Protein AF-A0AAJ2E6R2-F1 (afdb_monomer_lite)

Radius of gyration: 25.12 Å; chains: 1; bounding box: 73×42×64 Å

Secondary structure (DSSP, 8-state):
---BPPPPSS-----GGG--S---SHHHHHHHHHHHHHHHHHHHHHHTTS-HHHHHHHHT-SS--HHHHHHHHHHHHHHHHHHHHHHHTT--TTSTT----SSHHHHHHHHHH----TTSTTHHHHHHHHHHHHHHHHHHHHHHHHTTTSB-TTS-SSTT---STTSPTT----EEES---STTSHHHHHHHHHHHTT---EEE--HHHHHHHHHHT-GGG-----TT--S-----------

Structure (mmCIF, N/CA/C/O backbone):
data_AF-A0AAJ2E6R2-F1
#
_entry.id   AF-A0AAJ2E6R2-F1
#
loop_
_atom_site.group_PDB
_atom_site.id
_atom_site.type_symbol
_atom_site.label_atom_id
_atom_site.label_alt_id
_atom_site.label_comp_id
_atom_site.label_asym_id
_atom_site.label_entity_id
_atom_site.label_seq_id
_atom_site.pdbx_PDB_ins_code
_atom_site.Cartn_x
_atom_site.Cartn_y
_atom_site.Cartn_z
_atom_site.occupancy
_atom_site.B_iso_or_equiv
_atom_site.auth_seq_id
_atom_site.auth_comp_id
_atom_site.auth_asym_id
_atom_site.auth_atom_id
_atom_site.pdbx_PDB_model_num
ATOM 1 N N . MET A 1 1 ? -0.291 -12.153 -30.027 1.00 36.97 1 MET A N 1
ATOM 2 C CA . MET A 1 1 ? -0.210 -10.721 -29.673 1.00 36.97 1 MET A CA 1
ATOM 3 C C . MET A 1 1 ? -0.252 -10.637 -28.160 1.00 36.97 1 MET A C 1
ATOM 5 O O . MET A 1 1 ? -1.295 -10.929 -27.593 1.00 36.97 1 MET A O 1
ATOM 9 N N . SER A 1 2 ? 0.873 -10.354 -27.508 1.00 43.50 2 SER A N 1
ATOM 10 C CA . SER A 1 2 ? 0.924 -10.221 -26.049 1.00 43.50 2 SER A CA 1
ATOM 11 C C . SER A 1 2 ? 0.266 -8.898 -25.663 1.00 43.50 2 SER A C 1
ATOM 13 O O . SER A 1 2 ? 0.849 -7.834 -25.855 1.00 43.50 2 SER A O 1
ATOM 15 N N . SER A 1 3 ? -0.988 -8.939 -25.210 1.00 53.31 3 SER A N 1
ATOM 16 C CA . SER A 1 3 ? -1.659 -7.758 -24.667 1.00 53.31 3 SER A CA 1
ATOM 17 C C . SER A 1 3 ? -1.184 -7.547 -23.233 1.00 53.31 3 SER A C 1
ATOM 19 O O . SER A 1 3 ? -1.737 -8.121 -22.294 1.00 53.31 3 SER A O 1
ATOM 21 N N . HIS A 1 4 ? -0.125 -6.759 -23.075 1.00 58.56 4 HIS A N 1
ATOM 22 C CA . HIS A 1 4 ? 0.274 -6.240 -21.771 1.00 58.56 4 HIS A CA 1
ATOM 23 C C . HIS A 1 4 ? -0.719 -5.160 -21.331 1.00 58.56 4 HIS A C 1
ATOM 25 O O . HIS A 1 4 ? -1.270 -4.438 -22.172 1.00 58.56 4 HIS A O 1
ATOM 31 N N . ALA A 1 5 ? -0.971 -5.049 -20.026 1.00 62.00 5 ALA A N 1
ATOM 32 C CA . ALA A 1 5 ? -1.732 -3.925 -19.502 1.00 62.00 5 ALA A CA 1
ATOM 33 C C . ALA A 1 5 ? -0.999 -2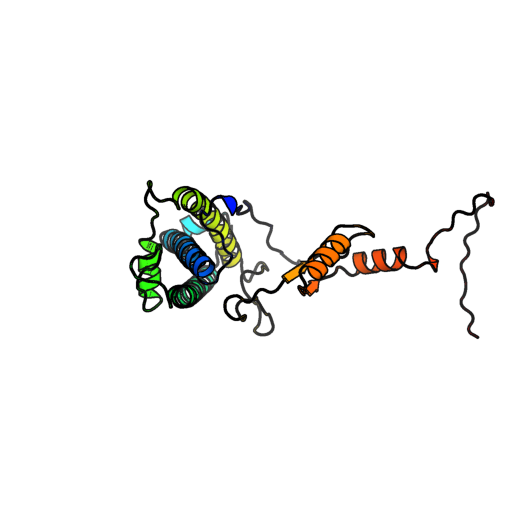.619 -19.842 1.00 62.00 5 ALA A C 1
ATOM 35 O O . ALA A 1 5 ? 0.197 -2.487 -19.591 1.00 62.00 5 ALA A O 1
ATOM 36 N N . ALA A 1 6 ? -1.712 -1.647 -20.417 1.00 74.31 6 ALA A N 1
ATOM 37 C CA . ALA A 1 6 ? -1.208 -0.280 -20.464 1.00 74.31 6 ALA A CA 1
ATOM 38 C C . ALA A 1 6 ? -0.972 0.209 -19.026 1.00 74.31 6 ALA A C 1
ATOM 40 O O . ALA A 1 6 ? -1.725 -0.175 -18.122 1.00 74.31 6 ALA A O 1
ATOM 41 N N . GLY A 1 7 ? 0.054 1.042 -18.837 1.00 72.50 7 GLY A N 1
ATOM 42 C CA . GLY A 1 7 ? 0.360 1.644 -17.541 1.00 72.50 7 GLY A CA 1
ATOM 43 C C . GLY A 1 7 ? -0.806 2.471 -16.978 1.00 72.50 7 GLY A C 1
ATOM 44 O O . GLY A 1 7 ? -1.752 2.792 -17.710 1.00 72.50 7 GLY A O 1
ATOM 45 N N . PRO A 1 8 ? -0.754 2.816 -15.683 1.00 78.19 8 PRO A N 1
ATOM 46 C CA . PRO A 1 8 ? -1.834 3.527 -15.012 1.00 78.19 8 PRO A CA 1
ATOM 47 C C . PRO A 1 8 ? -2.106 4.892 -15.657 1.00 78.19 8 PRO A C 1
ATOM 49 O O . PRO A 1 8 ? -1.188 5.614 -16.046 1.00 78.19 8 PRO A O 1
ATOM 52 N N . VAL A 1 9 ? -3.382 5.285 -15.717 1.00 76.88 9 VAL A N 1
ATOM 53 C CA . VAL A 1 9 ? -3.798 6.622 -16.195 1.00 76.88 9 VAL A CA 1
ATOM 54 C C . VAL A 1 9 ? -3.405 7.718 -15.196 1.00 76.88 9 VAL A C 1
ATOM 56 O O . VAL A 1 9 ? -3.204 8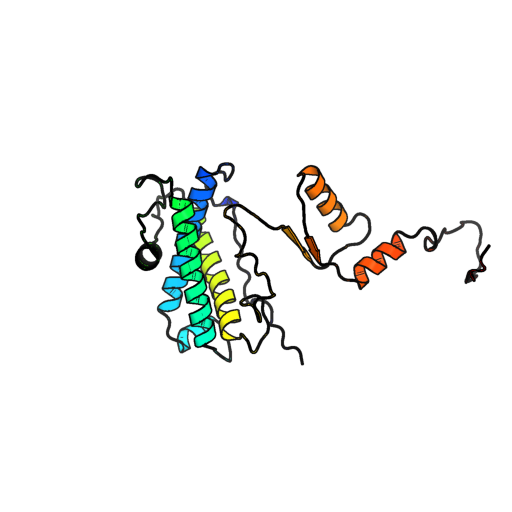.870 -15.575 1.00 76.88 9 VAL A O 1
ATOM 59 N N . SER A 1 10 ? -3.302 7.365 -13.915 1.00 85.19 10 SER A N 1
ATOM 60 C CA . SER A 1 10 ? -2.841 8.235 -12.838 1.00 85.19 10 SER A CA 1
ATOM 61 C C . SER A 1 10 ? -1.956 7.432 -11.897 1.00 85.19 10 SER A C 1
ATOM 63 O O . SER A 1 10 ? -2.302 6.315 -11.522 1.00 85.19 10 SER A O 1
ATOM 65 N N . VAL A 1 11 ? -0.810 7.995 -11.527 1.00 87.62 11 VAL A N 1
ATOM 66 C CA . VAL A 1 11 ? 0.123 7.357 -10.598 1.00 87.62 11 VAL A CA 1
ATOM 67 C C . VAL A 1 11 ? -0.234 7.789 -9.182 1.00 87.62 11 VAL A C 1
ATOM 69 O O . VAL A 1 11 ? -0.336 8.983 -8.900 1.00 87.62 11 VAL A O 1
ATOM 72 N N . ALA A 1 12 ? -0.409 6.821 -8.283 1.00 90.12 12 ALA A N 1
ATOM 73 C CA . ALA A 1 12 ? -0.574 7.101 -6.866 1.00 90.12 12 ALA A CA 1
ATOM 74 C C . ALA A 1 12 ? 0.754 7.623 -6.294 1.00 90.12 12 ALA A C 1
ATOM 76 O O . ALA A 1 12 ? 1.753 6.906 -6.266 1.00 90.12 12 ALA A O 1
ATOM 77 N N . ILE A 1 13 ? 0.768 8.882 -5.854 1.00 89.06 13 ILE A N 1
ATOM 78 C CA . ILE A 1 13 ? 1.946 9.527 -5.265 1.00 89.06 13 ILE A CA 1
ATOM 79 C C . ILE A 1 13 ? 1.659 9.788 -3.790 1.00 89.06 13 ILE A C 1
ATOM 81 O O . ILE A 1 13 ? 0.723 10.513 -3.452 1.00 89.06 13 ILE A O 1
ATOM 85 N N . GLY A 1 14 ? 2.458 9.171 -2.923 1.00 86.69 14 GLY A N 1
ATOM 86 C CA . GLY A 1 14 ? 2.472 9.445 -1.491 1.00 86.69 14 GLY A CA 1
ATOM 87 C C . GLY A 1 14 ? 3.607 10.404 -1.135 1.00 86.69 14 GLY A C 1
ATOM 88 O O . GLY A 1 14 ? 4.663 10.396 -1.765 1.00 86.69 14 GLY A O 1
ATOM 89 N N . ASP A 1 15 ? 3.404 11.197 -0.095 1.00 89.50 15 ASP A N 1
ATOM 90 C CA . ASP A 1 15 ? 4.418 12.029 0.547 1.00 89.50 15 ASP A CA 1
ATOM 91 C C . ASP A 1 15 ? 4.519 11.630 2.029 1.00 89.50 15 ASP A C 1
ATOM 93 O O . ASP A 1 15 ? 3.730 12.008 2.905 1.00 89.50 15 ASP A O 1
ATOM 97 N N . ARG A 1 16 ? 5.542 10.820 2.297 1.00 85.12 16 ARG A N 1
ATOM 98 C CA . ARG A 1 16 ? 5.811 10.258 3.622 1.00 85.12 16 ARG A CA 1
ATOM 99 C C . ARG A 1 16 ? 6.142 11.333 4.665 1.00 85.12 16 ARG A C 1
ATOM 101 O O . ARG A 1 16 ? 6.007 11.055 5.849 1.00 85.12 16 ARG A O 1
ATOM 108 N N . GLY A 1 17 ? 6.519 12.549 4.252 1.00 91.88 17 GLY A N 1
ATOM 109 C CA . GLY A 1 17 ? 6.810 13.666 5.154 1.00 91.88 17 GLY A CA 1
ATOM 110 C C . GLY A 1 17 ? 5.580 14.222 5.875 1.00 91.88 17 GLY A C 1
ATOM 111 O O . GLY A 1 17 ? 5.719 14.948 6.855 1.00 91.88 17 GLY A O 1
ATOM 112 N N . THR A 1 18 ? 4.371 13.867 5.430 1.00 95.38 18 THR A N 1
ATOM 113 C CA . THR A 1 18 ? 3.122 14.257 6.107 1.00 95.38 18 THR A CA 1
ATOM 114 C C . THR A 1 18 ? 2.793 13.419 7.342 1.00 95.38 18 THR A C 1
ATOM 116 O O . THR A 1 18 ? 1.934 13.819 8.133 1.00 95.38 18 THR A O 1
ATOM 119 N N . TRP A 1 19 ? 3.439 12.261 7.508 1.00 97.12 19 TRP A N 1
ATOM 120 C CA . TRP A 1 19 ? 3.267 11.423 8.687 1.00 97.12 19 TRP A CA 1
ATOM 121 C C . TRP A 1 19 ? 4.047 12.023 9.872 1.00 97.12 19 TRP A C 1
ATOM 123 O O . TRP A 1 19 ? 5.243 12.280 9.744 1.00 97.12 19 TRP A O 1
ATOM 133 N N . PRO A 1 20 ? 3.402 12.269 11.029 1.00 96.62 20 PRO A N 1
ATOM 134 C CA . PRO A 1 20 ? 3.986 13.113 12.074 1.00 96.62 20 PRO A CA 1
ATOM 135 C C . PRO A 1 20 ? 4.988 12.402 12.999 1.00 96.62 20 PRO A C 1
ATOM 137 O O . PRO A 1 20 ? 5.589 13.062 13.845 1.00 96.62 20 PRO A O 1
ATOM 140 N N . ILE A 1 21 ? 5.149 11.077 12.900 1.00 96.31 21 ILE A N 1
ATOM 141 C CA . ILE A 1 21 ? 5.931 10.274 13.857 1.00 96.31 21 ILE A CA 1
ATOM 142 C C . ILE A 1 21 ? 7.034 9.501 13.128 1.00 96.31 21 ILE A C 1
ATOM 144 O O . ILE A 1 21 ? 6.773 8.832 12.136 1.00 96.31 21 ILE A O 1
ATOM 148 N N . SER A 1 22 ? 8.268 9.543 13.634 1.00 95.38 22 SER A N 1
ATOM 149 C CA . SER A 1 22 ? 9.381 8.756 13.080 1.00 95.38 22 SER A CA 1
ATOM 150 C C . SER A 1 22 ? 9.074 7.254 13.091 1.00 95.38 22 SER A C 1
ATOM 152 O O . SER A 1 22 ? 8.583 6.729 14.087 1.00 95.38 22 SER A O 1
ATOM 154 N N . ILE A 1 23 ? 9.382 6.549 11.999 1.00 94.06 23 ILE A N 1
ATOM 155 C CA . ILE A 1 23 ? 9.191 5.095 11.870 1.00 94.06 23 ILE A CA 1
ATOM 156 C C . ILE A 1 23 ? 10.543 4.400 12.084 1.00 94.06 23 ILE A C 1
ATOM 158 O O . ILE A 1 23 ? 11.148 3.860 11.163 1.00 94.06 23 ILE A O 1
ATOM 162 N N . ASP A 1 24 ? 11.043 4.478 13.313 1.00 94.38 24 ASP A N 1
ATOM 163 C CA . ASP A 1 24 ? 12.360 3.979 13.742 1.00 94.38 24 ASP A CA 1
ATOM 164 C C . ASP A 1 24 ? 12.278 2.918 14.851 1.00 94.38 24 ASP A C 1
ATOM 166 O O . ASP A 1 24 ? 13.296 2.406 15.317 1.00 94.38 24 ASP A O 1
ATOM 170 N N . SER A 1 25 ? 11.062 2.559 15.257 1.00 95.31 25 SER A N 1
ATOM 171 C CA . SER A 1 25 ? 10.786 1.541 16.261 1.00 95.31 25 SER A CA 1
ATOM 172 C C . SER A 1 25 ? 9.636 0.645 15.821 1.00 95.31 25 SER A C 1
ATOM 174 O O . SER A 1 25 ? 8.790 1.034 15.012 1.00 95.31 25 SER A O 1
ATOM 176 N N . THR A 1 26 ? 9.579 -0.554 16.394 1.00 95.50 26 THR A N 1
ATOM 177 C CA . THR A 1 26 ? 8.481 -1.502 16.178 1.00 95.50 26 THR A CA 1
ATOM 178 C C . THR A 1 26 ? 7.122 -0.888 16.515 1.00 95.50 26 THR A C 1
ATOM 180 O O . THR A 1 26 ? 6.177 -1.025 15.748 1.00 95.50 26 THR A O 1
ATOM 183 N N . GLU A 1 27 ? 7.029 -0.160 17.629 1.00 95.69 27 GLU A N 1
ATOM 184 C CA . GLU A 1 27 ? 5.788 0.481 18.070 1.00 95.69 27 GLU A CA 1
ATOM 185 C C . GLU A 1 27 ? 5.306 1.546 17.076 1.00 95.69 27 GLU A C 1
ATOM 187 O O . GLU A 1 27 ? 4.127 1.570 16.708 1.00 95.69 27 GLU A O 1
ATOM 192 N N . ASN A 1 28 ? 6.219 2.394 16.593 1.00 96.00 28 ASN A N 1
ATOM 193 C CA . ASN A 1 28 ? 5.886 3.439 15.626 1.00 96.00 28 ASN A CA 1
ATOM 194 C C . ASN A 1 28 ? 5.566 2.861 14.240 1.00 96.00 28 ASN A C 1
ATOM 196 O O . ASN A 1 28 ? 4.679 3.370 13.552 1.00 96.00 28 ASN A O 1
ATOM 200 N N . PHE A 1 29 ? 6.245 1.780 13.840 1.00 96.19 29 PHE A N 1
ATOM 201 C CA . PHE A 1 29 ? 5.913 1.031 12.629 1.00 96.19 29 PHE A CA 1
ATOM 202 C C . PHE A 1 29 ? 4.509 0.435 12.708 1.00 96.19 29 PHE A C 1
ATOM 204 O O . PHE A 1 29 ? 3.727 0.574 11.768 1.00 96.19 29 PHE A O 1
ATOM 211 N N . ASP A 1 30 ? 4.153 -0.168 13.839 1.00 97.38 30 ASP A N 1
ATOM 212 C CA . ASP A 1 30 ? 2.826 -0.740 14.052 1.00 97.38 30 ASP A CA 1
ATOM 213 C C . ASP A 1 30 ? 1.744 0.344 14.073 1.00 97.38 30 ASP A C 1
ATOM 215 O O . ASP A 1 30 ? 0.664 0.159 13.515 1.00 97.38 30 ASP A O 1
ATOM 219 N N . LEU A 1 31 ? 2.034 1.506 14.665 1.00 97.75 31 LEU A N 1
ATOM 220 C CA . LEU A 1 31 ? 1.147 2.667 14.639 1.00 97.75 31 LEU A CA 1
ATOM 221 C C . LEU A 1 31 ? 0.861 3.153 13.216 1.00 97.75 31 LEU A C 1
ATOM 223 O O . LEU A 1 31 ? -0.307 3.327 12.862 1.00 97.75 31 LEU A O 1
ATOM 227 N N . ALA A 1 32 ? 1.906 3.341 12.408 1.00 97.25 32 ALA A N 1
ATOM 228 C CA . ALA A 1 32 ? 1.759 3.711 11.003 1.00 97.25 32 ALA A CA 1
ATOM 229 C C . ALA A 1 32 ? 1.010 2.625 10.218 1.00 97.25 32 ALA A C 1
ATOM 231 O O . ALA A 1 32 ? 0.088 2.930 9.465 1.00 97.25 32 ALA A O 1
ATOM 232 N N . SER A 1 33 ? 1.329 1.353 10.468 1.00 97.56 33 SER A N 1
ATOM 233 C CA . SER A 1 33 ? 0.678 0.211 9.823 1.00 97.56 33 SER A CA 1
ATOM 234 C C . SER A 1 33 ? -0.822 0.178 10.107 1.00 97.56 33 SER A C 1
ATOM 236 O O . SER A 1 33 ? -1.612 0.103 9.171 1.00 97.56 33 SER A O 1
ATOM 238 N N . ARG A 1 34 ? -1.253 0.314 11.370 1.00 98.50 34 ARG A N 1
ATOM 239 C CA . ARG A 1 34 ? -2.686 0.379 11.719 1.00 98.50 34 ARG A CA 1
ATOM 240 C C . ARG A 1 34 ? -3.405 1.497 10.963 1.00 98.50 34 ARG A C 1
ATOM 242 O O . ARG A 1 34 ? -4.514 1.285 10.474 1.00 98.50 34 ARG A O 1
ATOM 249 N N . ALA A 1 35 ? -2.773 2.664 10.858 1.00 98.38 35 ALA A N 1
ATOM 250 C CA . ALA A 1 35 ? -3.329 3.822 10.170 1.00 98.38 35 ALA A CA 1
ATOM 251 C C . ALA A 1 35 ? -3.485 3.568 8.658 1.00 98.38 35 ALA A C 1
ATOM 253 O O . ALA A 1 35 ? -4.575 3.749 8.114 1.00 98.38 35 ALA A O 1
ATOM 254 N N . GLU A 1 36 ? -2.429 3.094 7.993 1.00 98.00 36 GLU A N 1
ATOM 255 C CA . GLU A 1 36 ? -2.431 2.795 6.554 1.00 98.00 36 GLU A CA 1
ATOM 256 C C . GLU A 1 36 ? -3.409 1.669 6.192 1.00 98.00 36 GLU A C 1
ATOM 258 O O . GLU A 1 36 ? -4.141 1.773 5.207 1.00 98.00 36 GLU A O 1
ATOM 263 N N . LEU A 1 37 ? -3.487 0.620 7.017 1.00 98.62 37 LEU A N 1
ATOM 264 C CA . LEU A 1 37 ? -4.407 -0.503 6.817 1.00 98.62 37 LEU A CA 1
ATOM 265 C C . LEU A 1 37 ? -5.873 -0.057 6.900 1.00 98.62 37 LEU A C 1
ATOM 267 O O . LEU A 1 37 ? -6.679 -0.442 6.052 1.00 98.62 37 LEU A O 1
ATOM 271 N N . LEU A 1 38 ? -6.224 0.781 7.883 1.00 98.75 38 LEU A N 1
ATOM 272 C CA . LEU A 1 38 ? -7.569 1.356 7.991 1.00 98.75 38 LEU A CA 1
ATOM 273 C C . LEU A 1 38 ? -7.873 2.316 6.831 1.00 98.75 38 LEU A C 1
ATOM 275 O O . LEU A 1 38 ? -8.984 2.296 6.303 1.00 98.75 38 LEU A O 1
ATOM 279 N N . ALA A 1 39 ? -6.897 3.121 6.400 1.00 98.56 39 ALA A N 1
ATOM 280 C CA . ALA A 1 39 ? -7.061 4.059 5.291 1.00 98.56 39 ALA A CA 1
ATOM 281 C C . ALA A 1 39 ? -7.286 3.345 3.946 1.00 98.56 39 ALA A C 1
ATOM 283 O O . ALA A 1 39 ? -8.216 3.696 3.214 1.00 98.56 39 ALA A O 1
ATOM 284 N N . PHE A 1 40 ? -6.495 2.312 3.640 1.00 98.75 40 PHE A N 1
ATOM 285 C CA . PHE A 1 40 ? -6.709 1.483 2.453 1.00 98.75 40 PHE A CA 1
ATOM 286 C C . PHE A 1 40 ? -8.022 0.696 2.557 1.00 98.75 40 PHE A C 1
ATOM 288 O O . PHE A 1 40 ? -8.799 0.658 1.603 1.00 98.75 40 PHE A O 1
ATOM 295 N N . GLY A 1 41 ? -8.324 0.132 3.732 1.00 98.75 41 GLY A N 1
ATOM 296 C CA . GLY A 1 41 ? -9.600 -0.535 3.997 1.00 98.75 41 GLY A CA 1
ATOM 297 C C . GLY A 1 41 ? -10.804 0.381 3.752 1.00 98.75 41 GLY A C 1
ATOM 298 O O . GLY A 1 41 ? -11.787 -0.048 3.152 1.00 98.75 41 GLY A O 1
ATOM 299 N N . LYS A 1 42 ? -10.728 1.662 4.140 1.00 98.75 42 LYS A N 1
ATOM 300 C CA . LYS A 1 42 ? -11.779 2.652 3.858 1.00 98.75 42 LYS A CA 1
ATOM 301 C C . LYS A 1 42 ? -11.986 2.835 2.355 1.00 98.75 42 LYS A C 1
ATOM 303 O O . LYS A 1 42 ? -13.125 2.789 1.900 1.00 98.75 42 LYS A O 1
ATOM 308 N N . ALA A 1 43 ? -10.905 3.004 1.589 1.00 98.62 43 ALA A N 1
ATOM 309 C CA . ALA A 1 43 ? -10.986 3.126 0.132 1.00 98.62 43 ALA A CA 1
ATOM 310 C C . ALA A 1 43 ? -11.614 1.872 -0.504 1.00 98.62 43 ALA A C 1
ATOM 312 O O . ALA A 1 43 ? -12.473 1.982 -1.382 1.00 98.62 43 ALA A O 1
ATOM 313 N N . LEU A 1 44 ? -11.238 0.683 -0.015 1.00 98.75 44 LEU A N 1
ATOM 314 C CA . LEU A 1 44 ? -11.787 -0.592 -0.471 1.00 98.75 44 LEU A CA 1
ATOM 315 C C . LEU A 1 44 ? -13.293 -0.683 -0.209 1.00 98.75 44 LEU A C 1
ATOM 317 O O . LEU A 1 44 ? -14.056 -0.886 -1.154 1.00 98.75 44 LEU A O 1
ATOM 321 N N . ALA A 1 45 ? -13.721 -0.437 1.029 1.00 98.56 45 ALA A N 1
ATOM 322 C CA . ALA A 1 45 ? -15.129 -0.421 1.415 1.00 98.56 45 ALA A CA 1
ATOM 323 C C . ALA A 1 45 ? -15.958 0.624 0.648 1.00 98.56 45 ALA A C 1
ATOM 325 O O . ALA A 1 45 ? -17.106 0.356 0.299 1.00 98.56 45 ALA A O 1
ATOM 326 N N . ASP A 1 46 ? -15.396 1.798 0.354 1.00 98.38 46 ASP A N 1
ATOM 327 C CA . ASP A 1 46 ? -16.084 2.820 -0.443 1.00 98.38 46 ASP A CA 1
ATOM 328 C C . ASP A 1 46 ? -16.257 2.380 -1.900 1.00 98.38 46 ASP A C 1
ATOM 330 O O . ASP A 1 46 ? -17.302 2.621 -2.503 1.00 98.38 46 ASP A O 1
ATOM 334 N N . SER A 1 47 ? -15.267 1.684 -2.469 1.00 98.19 47 SER A N 1
ATOM 335 C CA . SER A 1 47 ? -15.361 1.149 -3.834 1.00 98.19 47 SER A CA 1
ATOM 336 C C . SER A 1 47 ? -16.454 0.084 -3.991 1.00 98.19 47 SER A C 1
ATOM 338 O O . SER A 1 47 ? -16.961 -0.119 -5.093 1.00 98.19 47 SER A O 1
ATOM 340 N N . GLU A 1 48 ? -16.803 -0.616 -2.910 1.00 97.69 48 GLU A N 1
ATOM 341 C CA . GLU A 1 48 ? -17.815 -1.681 -2.895 1.00 97.69 48 GLU A CA 1
ATOM 342 C C . GLU A 1 48 ? -19.250 -1.144 -2.875 1.00 97.69 48 GLU A C 1
ATOM 344 O O . GLU A 1 48 ? -20.187 -1.902 -3.112 1.00 97.69 48 GLU A O 1
ATOM 349 N N . GLN A 1 49 ? -19.435 0.157 -2.631 1.00 97.12 49 GLN A N 1
ATOM 350 C CA . GLN A 1 49 ? -20.744 0.811 -2.731 1.00 97.12 49 GLN A CA 1
ATOM 351 C C . GLN A 1 49 ? -21.137 1.121 -4.180 1.00 97.12 49 GLN A C 1
ATOM 353 O O . GLN A 1 49 ? -22.296 1.429 -4.446 1.00 97.12 49 GLN A O 1
ATOM 358 N N . LEU A 1 50 ? -20.179 1.052 -5.109 1.00 97.50 50 LEU A N 1
ATOM 359 C CA . LEU A 1 50 ? -20.412 1.279 -6.530 1.00 97.50 50 LEU A CA 1
ATOM 360 C C . LEU A 1 50 ? -21.014 0.029 -7.176 1.00 97.50 50 LEU A C 1
ATOM 362 O O . LEU A 1 50 ? -20.528 -1.086 -6.978 1.00 97.50 50 LEU A O 1
ATOM 366 N N . SER A 1 51 ? -22.026 0.228 -8.015 1.00 96.25 51 SER A N 1
ATOM 367 C CA . SER A 1 51 ? -22.484 -0.795 -8.953 1.00 96.25 51 SER A CA 1
ATOM 368 C C . SER A 1 51 ? -21.396 -1.140 -9.975 1.00 96.25 51 SER A C 1
ATOM 370 O O . SER A 1 51 ? -20.458 -0.372 -10.199 1.00 96.25 51 SER A O 1
ATOM 372 N N . ASP A 1 52 ? -21.549 -2.270 -10.668 1.00 94.69 52 ASP A N 1
ATOM 373 C CA . ASP A 1 52 ? -20.597 -2.687 -11.707 1.00 94.69 52 ASP A CA 1
ATOM 374 C C . ASP A 1 52 ? -20.448 -1.638 -12.815 1.00 94.69 52 ASP A C 1
ATOM 376 O O . ASP A 1 52 ? -19.339 -1.389 -13.280 1.00 94.69 52 ASP A O 1
ATOM 380 N N . ALA A 1 53 ? -21.541 -0.974 -13.202 1.00 95.88 53 ALA A N 1
ATOM 381 C CA . ALA A 1 53 ? -21.511 0.073 -14.220 1.00 95.88 53 ALA A CA 1
ATOM 382 C C . ALA A 1 53 ? -20.752 1.324 -13.741 1.00 95.88 53 ALA A C 1
ATOM 384 O O . ALA A 1 53 ? -19.951 1.892 -14.488 1.00 95.88 53 ALA A O 1
ATOM 385 N N . GLU A 1 54 ? -20.970 1.741 -12.491 1.00 97.69 54 GLU A N 1
ATOM 386 C CA . GLU A 1 54 ? -20.267 2.880 -11.890 1.00 97.69 54 GLU A CA 1
ATOM 387 C C . GLU A 1 54 ? -18.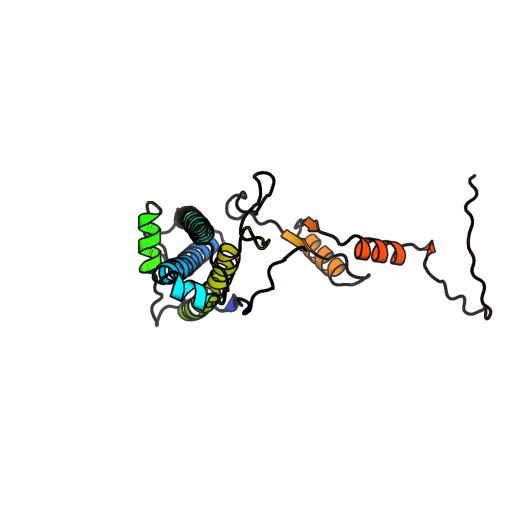779 2.581 -11.716 1.00 97.69 54 GLU A C 1
ATOM 389 O O . GLU A 1 54 ? -17.935 3.404 -12.076 1.00 97.69 54 GLU A O 1
ATOM 394 N N . LEU A 1 55 ? -18.450 1.385 -11.224 1.00 97.00 55 LEU A N 1
ATOM 395 C CA . LEU A 1 55 ? -17.073 0.952 -11.050 1.00 97.00 55 LEU A CA 1
ATOM 396 C C . LEU A 1 55 ? -16.368 0.816 -12.402 1.00 97.00 55 LEU A C 1
ATOM 398 O O . LEU A 1 55 ? -15.292 1.376 -12.584 1.00 97.00 55 LEU A O 1
ATOM 402 N N . GLN A 1 56 ? -16.982 0.170 -13.393 1.00 96.12 56 GLN A N 1
ATOM 403 C CA . GLN A 1 56 ? -16.422 0.068 -14.742 1.00 96.12 56 GLN A CA 1
ATOM 404 C C . GLN A 1 56 ? -16.133 1.450 -15.352 1.00 96.12 56 GLN A C 1
ATOM 406 O O . GLN A 1 56 ? -15.064 1.657 -15.938 1.00 96.12 56 GLN A O 1
ATOM 411 N N . SER A 1 57 ? -17.059 2.400 -15.187 1.00 96.19 57 SER A N 1
ATOM 412 C CA . SER A 1 57 ? -16.890 3.787 -15.633 1.00 96.19 57 SER A CA 1
ATOM 413 C C . SER A 1 57 ? -15.724 4.475 -14.917 1.00 96.19 57 SER A C 1
ATOM 415 O O . SER A 1 57 ? -14.840 5.037 -15.570 1.00 96.19 57 SER A O 1
ATOM 417 N N . ARG A 1 58 ? -15.656 4.358 -13.582 1.00 95.69 58 ARG A N 1
ATOM 418 C CA . ARG A 1 58 ? -14.573 4.910 -12.751 1.00 95.69 58 ARG A CA 1
ATOM 419 C C . ARG A 1 58 ? -13.201 4.379 -13.167 1.00 95.69 58 ARG A C 1
ATOM 421 O O . ARG A 1 58 ? -12.266 5.161 -13.325 1.00 95.69 58 ARG A O 1
ATOM 428 N N . LEU A 1 59 ? -13.103 3.072 -13.402 1.00 95.06 59 LEU A N 1
ATOM 429 C CA . LEU A 1 59 ? -11.869 2.386 -13.800 1.00 95.06 59 LEU A CA 1
ATOM 430 C C . LEU A 1 59 ? -11.496 2.612 -15.275 1.00 95.06 59 LEU A C 1
ATOM 432 O O . LEU A 1 59 ? -10.394 2.255 -15.694 1.00 95.06 59 LEU A O 1
ATOM 436 N N . LYS A 1 60 ? -12.399 3.199 -16.073 1.00 94.25 60 LYS A N 1
ATOM 437 C CA . LYS A 1 60 ? -12.222 3.472 -17.510 1.00 94.25 60 LYS A CA 1
ATOM 438 C C . LYS A 1 60 ? -11.878 2.216 -18.321 1.00 94.25 60 LYS A C 1
ATOM 440 O O . LYS A 1 60 ? -11.089 2.272 -19.267 1.00 94.25 60 LYS A O 1
ATOM 445 N N . VAL A 1 61 ? -12.479 1.076 -17.971 1.00 92.94 61 VAL A N 1
ATOM 446 C CA . VAL A 1 61 ? -12.264 -0.204 -18.667 1.00 92.94 61 VAL A CA 1
ATOM 447 C C . VAL A 1 61 ? -13.407 -0.532 -19.626 1.00 92.94 61 VAL A C 1
ATOM 449 O O . VAL A 1 61 ? -14.584 -0.312 -19.346 1.00 92.94 61 VAL A O 1
ATOM 452 N N . LYS A 1 62 ? -13.060 -1.083 -20.795 1.00 91.69 62 LYS A N 1
ATOM 453 C CA . LYS A 1 62 ? -14.044 -1.511 -21.809 1.00 91.69 62 LYS A CA 1
ATOM 454 C C . LYS A 1 62 ? -14.674 -2.869 -21.491 1.00 91.69 62 LYS A C 1
ATOM 456 O O . LYS A 1 62 ? -15.780 -3.144 -21.938 1.00 91.69 62 LYS A O 1
ATOM 461 N N . SER A 1 63 ? -13.957 -3.709 -20.753 1.00 88.62 63 SER A N 1
ATOM 462 C CA . SER A 1 63 ? -14.403 -5.015 -20.271 1.00 88.62 63 SER A CA 1
ATOM 463 C C . SER A 1 63 ? -14.211 -5.081 -18.766 1.00 88.62 63 SER A C 1
ATOM 465 O O . SER A 1 63 ? -13.242 -4.516 -18.260 1.00 88.62 63 SER A O 1
ATOM 467 N N . PHE A 1 64 ? -15.105 -5.786 -18.084 1.00 93.12 64 PHE A N 1
ATOM 468 C CA . PHE A 1 64 ? -15.116 -5.867 -16.633 1.00 93.12 64 PHE A CA 1
ATOM 469 C C . PHE A 1 64 ? -15.342 -7.315 -16.190 1.00 93.12 64 PHE A C 1
ATOM 471 O O . PHE A 1 64 ? -16.431 -7.862 -16.362 1.00 93.12 64 PHE A O 1
ATOM 478 N N . ASP A 1 65 ? -14.300 -7.946 -15.652 1.00 94.38 65 ASP A N 1
ATOM 479 C CA . ASP A 1 65 ? -14.390 -9.270 -15.039 1.00 94.38 65 ASP A CA 1
ATOM 480 C C . ASP A 1 65 ? -14.760 -9.139 -13.554 1.00 94.38 65 ASP A C 1
ATOM 482 O O . ASP A 1 65 ? -13.911 -8.908 -12.687 1.00 94.38 65 ASP A O 1
ATOM 486 N N . ARG A 1 66 ? -16.058 -9.282 -13.262 1.00 94.88 66 ARG A N 1
ATOM 487 C CA . ARG A 1 66 ? -16.591 -9.172 -11.898 1.00 94.88 66 ARG A CA 1
ATOM 488 C C . ARG A 1 66 ? -16.008 -10.222 -10.950 1.00 94.88 66 ARG A C 1
ATOM 490 O O . ARG A 1 66 ? -15.699 -9.904 -9.806 1.00 94.88 66 ARG A O 1
ATOM 497 N N . ALA A 1 67 ? -15.832 -11.456 -11.417 1.00 95.06 67 ALA A N 1
ATOM 498 C CA . ALA A 1 67 ? -15.329 -12.543 -10.581 1.00 95.06 67 ALA A CA 1
ATOM 499 C C . ALA A 1 67 ? -13.862 -12.316 -10.185 1.00 95.06 67 ALA A C 1
ATOM 501 O O . ALA A 1 67 ? -13.464 -12.609 -9.056 1.00 95.06 67 ALA A O 1
ATOM 502 N N . SER A 1 68 ? -13.061 -11.766 -11.099 1.00 95.69 68 SER A N 1
ATOM 503 C CA . SER A 1 68 ? -11.682 -11.367 -10.829 1.00 95.69 68 SER A CA 1
ATOM 504 C C . SER A 1 68 ? -11.608 -10.219 -9.825 1.00 95.69 68 SER A C 1
ATOM 506 O O . SER A 1 68 ? -10.869 -10.315 -8.845 1.00 95.69 68 SER A O 1
ATOM 508 N N . VAL A 1 69 ? -12.444 -9.191 -9.990 1.00 97.38 69 VAL A N 1
ATOM 509 C CA . VAL A 1 69 ? -12.562 -8.091 -9.019 1.00 97.38 69 VAL A CA 1
ATOM 510 C C . VAL A 1 69 ? -12.929 -8.609 -7.626 1.00 97.38 69 VAL A C 1
ATOM 512 O O . VAL A 1 69 ? -12.226 -8.303 -6.663 1.00 97.38 69 VAL A O 1
ATOM 515 N N . ASP A 1 70 ? -13.967 -9.437 -7.501 1.00 97.25 70 ASP A N 1
ATOM 516 C CA . ASP A 1 70 ? -14.418 -9.955 -6.203 1.00 97.25 70 ASP A CA 1
ATOM 517 C C . ASP A 1 70 ? -13.355 -10.842 -5.531 1.00 97.25 70 ASP A C 1
ATOM 519 O O . ASP A 1 70 ? -13.130 -10.743 -4.321 1.00 97.25 70 ASP A O 1
ATOM 523 N N . ARG A 1 71 ? -12.630 -11.659 -6.309 1.00 96.12 71 ARG A N 1
ATOM 524 C CA . ARG A 1 71 ? -11.510 -12.471 -5.803 1.00 96.12 71 ARG A CA 1
ATOM 525 C C . ARG A 1 71 ? -10.401 -11.598 -5.214 1.00 96.12 71 ARG A C 1
ATOM 527 O O . ARG A 1 71 ? -9.910 -11.889 -4.121 1.00 96.12 71 ARG A O 1
ATOM 534 N N . ILE A 1 72 ? -10.013 -10.540 -5.923 1.00 96.25 72 ILE A N 1
ATOM 535 C CA . ILE A 1 72 ? -8.960 -9.617 -5.487 1.00 96.25 72 ILE A CA 1
ATOM 536 C C . ILE A 1 72 ? -9.398 -8.811 -4.259 1.00 96.25 72 ILE A C 1
ATOM 538 O O . ILE A 1 72 ? -8.631 -8.700 -3.302 1.00 96.25 72 ILE A O 1
ATOM 542 N N . ARG A 1 73 ? -10.651 -8.343 -4.206 1.00 97.94 73 ARG A N 1
ATOM 543 C CA . ARG A 1 73 ? -11.207 -7.694 -3.004 1.00 97.94 73 ARG A CA 1
ATOM 544 C C . ARG A 1 73 ? -11.170 -8.612 -1.787 1.00 97.94 73 ARG A C 1
ATOM 546 O O . ARG A 1 73 ? -10.642 -8.227 -0.746 1.00 97.94 73 ARG A O 1
ATOM 553 N N . GLY A 1 74 ? -11.649 -9.849 -1.930 1.00 98.00 74 GLY A N 1
ATOM 554 C CA . GLY A 1 74 ? -11.623 -10.837 -0.849 1.00 98.00 74 GLY A CA 1
ATOM 555 C C . GLY A 1 74 ? -10.205 -11.164 -0.371 1.00 98.00 74 GLY A C 1
ATOM 556 O O . GLY A 1 74 ? -9.975 -11.355 0.823 1.00 98.00 74 GLY A O 1
ATOM 557 N N . ARG A 1 75 ? -9.221 -11.184 -1.279 1.00 96.00 75 ARG A N 1
ATOM 558 C CA . ARG A 1 75 ? -7.801 -11.318 -0.920 1.00 96.00 75 ARG A CA 1
ATOM 559 C C . ARG A 1 75 ? -7.315 -10.128 -0.096 1.00 96.00 75 ARG A C 1
ATOM 561 O O . ARG A 1 75 ? -6.653 -10.344 0.919 1.00 96.00 75 ARG A O 1
ATOM 568 N N . TYR A 1 76 ? -7.637 -8.900 -0.502 1.00 97.50 76 TYR A N 1
ATOM 569 C CA . TYR A 1 76 ? -7.241 -7.715 0.254 1.00 97.50 76 TYR A CA 1
ATOM 570 C C . TYR A 1 76 ? -7.883 -7.673 1.636 1.00 97.50 76 TYR A C 1
ATOM 572 O O . TYR A 1 76 ? -7.157 -7.457 2.598 1.00 97.50 76 TYR A O 1
ATOM 580 N N . TRP A 1 77 ? -9.177 -7.969 1.782 1.00 98.56 77 TRP A N 1
ATOM 581 C CA . TRP A 1 77 ? -9.809 -7.985 3.107 1.00 98.56 77 TRP A CA 1
ATOM 582 C C . TRP A 1 77 ? -9.138 -8.949 4.084 1.00 98.56 77 TRP A C 1
ATOM 584 O O . TRP A 1 77 ? -8.820 -8.556 5.210 1.00 98.56 77 TRP A O 1
ATOM 594 N N . LYS A 1 78 ? -8.813 -10.163 3.632 1.00 97.25 78 LYS A N 1
ATOM 595 C CA . LYS A 1 78 ? -8.075 -11.142 4.442 1.00 97.25 78 LYS A CA 1
ATOM 596 C C . LYS A 1 78 ? -6.695 -10.630 4.847 1.00 97.25 78 LYS A C 1
ATOM 598 O O . LYS A 1 78 ? -6.328 -10.715 6.018 1.00 97.25 78 LYS A O 1
ATOM 603 N N . ARG A 1 79 ? -5.937 -10.079 3.889 1.00 95.62 79 ARG A N 1
ATOM 604 C CA . ARG A 1 79 ? -4.579 -9.555 4.123 1.00 95.62 79 ARG A CA 1
ATOM 605 C C . ARG A 1 79 ? -4.593 -8.364 5.081 1.00 95.62 79 ARG A C 1
ATOM 607 O O . ARG A 1 79 ? -3.848 -8.356 6.054 1.00 95.62 79 ARG A O 1
ATOM 614 N N . LEU A 1 80 ? -5.476 -7.395 4.846 1.00 97.94 80 LEU A N 1
ATOM 615 C CA . LEU A 1 80 ? -5.618 -6.214 5.695 1.00 97.94 80 LEU A CA 1
ATOM 616 C C . LEU A 1 80 ? -5.988 -6.603 7.127 1.00 97.94 80 LEU A C 1
ATOM 618 O O . LEU A 1 80 ? -5.369 -6.116 8.066 1.00 97.94 80 LEU A O 1
ATOM 622 N N . THR A 1 81 ? -6.943 -7.524 7.285 1.00 98.38 81 THR A N 1
ATOM 623 C CA . THR A 1 81 ? -7.368 -8.016 8.601 1.00 98.38 81 THR A CA 1
ATOM 624 C C . THR A 1 81 ? -6.213 -8.687 9.341 1.00 98.38 81 THR A C 1
ATOM 626 O O . THR A 1 81 ? -5.950 -8.347 10.492 1.00 98.38 81 THR A O 1
ATOM 629 N N . GLY A 1 82 ? -5.501 -9.614 8.690 1.00 97.12 82 GLY A N 1
ATOM 630 C CA . GLY A 1 82 ? -4.366 -10.312 9.299 1.00 97.12 82 GLY A CA 1
ATOM 631 C C . GLY A 1 82 ? -3.255 -9.351 9.727 1.00 97.12 82 GLY A C 1
ATOM 632 O O . GLY A 1 82 ? -2.803 -9.396 10.870 1.00 97.12 82 GLY A O 1
ATOM 633 N N . ASN A 1 83 ? -2.881 -8.421 8.848 1.00 97.19 83 ASN A N 1
ATOM 634 C CA . ASN A 1 83 ? -1.845 -7.431 9.137 1.00 97.19 83 ASN A CA 1
ATOM 635 C C . ASN A 1 83 ? -2.277 -6.459 10.241 1.00 97.19 83 ASN A C 1
ATOM 637 O O . ASN A 1 83 ? -1.463 -6.079 11.080 1.00 97.19 83 ASN A O 1
ATOM 641 N N . TYR A 1 84 ? -3.559 -6.089 10.288 1.00 98.25 84 TYR A N 1
ATOM 642 C CA . TYR A 1 84 ? -4.078 -5.201 11.323 1.00 98.25 84 TYR A CA 1
ATOM 643 C C . TYR A 1 84 ? -4.074 -5.870 12.694 1.00 98.25 84 TYR A C 1
ATOM 645 O O . TYR A 1 84 ? -3.697 -5.233 13.676 1.00 98.25 84 TYR A O 1
ATOM 653 N N . LEU A 1 85 ? -4.448 -7.151 12.770 1.00 97.38 85 LEU A N 1
ATOM 654 C CA . LEU A 1 85 ? -4.376 -7.929 14.007 1.00 97.38 85 LEU A CA 1
ATOM 655 C C . LEU A 1 85 ? -2.933 -8.023 14.517 1.00 97.38 85 LEU A C 1
ATOM 657 O O . LEU A 1 85 ? -2.696 -7.771 15.696 1.00 97.38 85 LEU A O 1
ATOM 661 N N . THR A 1 86 ? -1.969 -8.292 13.631 1.00 96.62 86 THR A N 1
ATOM 662 C CA . THR A 1 86 ? -0.537 -8.298 13.974 1.00 96.62 86 THR A CA 1
ATOM 663 C C . THR A 1 86 ? -0.070 -6.939 14.492 1.00 96.62 86 THR A C 1
ATOM 665 O O . THR A 1 86 ? 0.462 -6.852 15.598 1.00 96.62 86 THR A O 1
ATOM 668 N N . ALA A 1 87 ? -0.345 -5.860 13.754 1.00 97.06 87 ALA A N 1
ATOM 669 C CA . ALA A 1 87 ? 0.033 -4.501 14.141 1.00 97.06 87 ALA A CA 1
ATOM 670 C C . ALA A 1 87 ? -0.712 -4.001 15.395 1.00 97.06 87 ALA A C 1
ATOM 672 O O . ALA A 1 87 ? -0.313 -3.013 16.009 1.00 97.06 87 ALA A O 1
ATOM 673 N N . SER A 1 88 ? -1.807 -4.652 15.787 1.00 97.31 88 SER A N 1
ATOM 674 C CA . SER A 1 88 ? -2.602 -4.288 16.966 1.00 97.31 88 SER A CA 1
ATOM 675 C C . SER A 1 88 ? -2.316 -5.159 18.187 1.00 97.31 88 SER A C 1
ATOM 677 O O . SER A 1 88 ? -2.853 -4.879 19.255 1.00 97.31 88 SER A O 1
ATOM 679 N N . ALA A 1 89 ? -1.456 -6.177 18.070 1.00 94.69 89 ALA A N 1
ATOM 680 C CA . ALA A 1 89 ? -1.238 -7.171 19.122 1.00 94.69 89 ALA A CA 1
ATOM 681 C C . ALA A 1 89 ? -0.852 -6.560 20.482 1.00 94.69 89 ALA A C 1
ATOM 683 O O . ALA A 1 89 ? -1.255 -7.077 21.521 1.00 94.69 89 ALA A O 1
ATOM 684 N N . ASN A 1 90 ? -0.112 -5.445 20.471 1.00 91.06 90 ASN A N 1
ATOM 685 C CA . ASN A 1 90 ? 0.396 -4.783 21.677 1.00 91.06 90 ASN A CA 1
ATOM 686 C C . ASN A 1 90 ? -0.119 -3.345 21.861 1.00 91.06 90 ASN A C 1
ATOM 688 O O . ASN A 1 90 ? 0.400 -2.619 22.707 1.00 91.06 90 ASN A O 1
ATOM 692 N N . CYS A 1 91 ? -1.097 -2.892 21.069 1.00 94.31 91 CYS A N 1
ATOM 693 C CA . CYS A 1 91 ? -1.581 -1.518 21.194 1.00 94.31 91 CYS A CA 1
ATOM 694 C C . CYS A 1 91 ? -2.583 -1.371 22.349 1.00 94.31 91 CYS A C 1
ATOM 696 O O . CYS A 1 91 ? -3.355 -2.278 22.659 1.00 94.31 91 CYS A O 1
ATOM 698 N N . THR A 1 92 ? -2.577 -0.211 23.006 1.00 91.88 92 THR A N 1
ATOM 699 C CA . THR A 1 92 ? -3.572 0.112 24.037 1.00 91.88 92 THR A CA 1
ATOM 700 C C . THR A 1 92 ? -4.834 0.686 23.386 1.00 91.88 92 THR A C 1
ATOM 702 O O . THR A 1 92 ? -4.715 1.408 22.398 1.00 91.88 92 THR A O 1
ATOM 705 N N . PRO A 1 93 ? -6.047 0.461 23.929 1.00 89.19 93 PRO A N 1
ATOM 706 C CA . PRO A 1 93 ? -7.280 1.006 23.343 1.00 89.19 93 PRO A CA 1
ATOM 707 C C . PRO A 1 93 ? -7.317 2.539 23.225 1.00 89.19 93 PRO A C 1
ATOM 709 O O . PRO A 1 93 ? -8.095 3.083 22.450 1.00 89.19 93 PRO A O 1
ATOM 712 N N . SER A 1 94 ? -6.496 3.245 24.008 1.00 90.69 94 SER A N 1
ATOM 713 C CA . SER A 1 94 ? -6.325 4.699 23.927 1.00 90.69 94 SER A CA 1
ATOM 714 C C . SER A 1 94 ? -5.307 5.142 22.873 1.00 90.69 94 SER A C 1
ATOM 716 O O . SER A 1 94 ? -5.229 6.332 22.573 1.00 90.69 94 SER A O 1
ATOM 718 N N . ALA A 1 95 ? -4.494 4.226 22.339 1.00 94.19 95 ALA A N 1
ATOM 719 C CA . ALA A 1 95 ? -3.534 4.542 21.294 1.00 94.19 95 ALA A CA 1
ATOM 720 C C . ALA A 1 95 ? -4.267 4.888 19.985 1.00 94.19 95 ALA A C 1
ATOM 722 O O . ALA A 1 95 ? -5.265 4.243 19.642 1.00 94.19 95 ALA A O 1
ATOM 723 N N . PRO A 1 96 ? -3.768 5.863 19.204 1.00 96.00 96 PRO A N 1
ATOM 724 C CA . PRO A 1 96 ? -4.356 6.177 17.912 1.00 96.00 96 PRO A CA 1
ATOM 725 C C . PRO A 1 96 ? -4.433 4.937 17.015 1.00 96.00 96 PRO A C 1
ATOM 727 O O . PRO A 1 96 ? -3.521 4.103 16.981 1.00 96.00 96 PRO A O 1
ATOM 730 N N . PHE A 1 97 ? -5.547 4.829 16.289 1.00 97.69 97 PHE A N 1
ATOM 731 C CA . PHE A 1 97 ? -5.810 3.765 15.314 1.00 97.69 97 PHE A CA 1
ATOM 732 C C . PHE A 1 97 ? -5.861 2.340 15.892 1.00 97.69 97 PHE A C 1
ATOM 734 O O . PHE A 1 97 ? -5.891 1.385 15.121 1.00 97.69 97 PHE A O 1
ATOM 741 N N . CYS A 1 98 ? -5.895 2.177 17.220 1.00 97.12 98 CYS A N 1
ATOM 742 C CA . CYS A 1 98 ? -6.026 0.888 17.902 1.00 97.12 98 CYS A CA 1
ATOM 743 C C . CYS A 1 98 ? -7.502 0.571 18.202 1.00 97.12 98 CYS A C 1
ATOM 745 O O . CYS A 1 98 ? -7.989 0.739 19.319 1.00 97.12 98 CYS A O 1
ATOM 747 N N . VAL A 1 99 ? -8.243 0.144 17.180 1.00 95.62 99 VAL A N 1
ATOM 748 C CA . VAL A 1 99 ? -9.633 -0.306 17.309 1.00 95.62 99 VAL A CA 1
ATOM 749 C C . VAL A 1 99 ? -9.638 -1.804 17.597 1.00 95.62 99 VAL A C 1
ATOM 751 O O . VAL A 1 99 ? -8.892 -2.575 16.998 1.00 95.62 99 VAL A O 1
ATOM 754 N N . LYS A 1 100 ? -10.499 -2.238 18.519 1.00 94.69 100 LYS A N 1
ATOM 755 C CA . LYS A 1 100 ? -10.632 -3.657 18.851 1.00 94.69 100 LYS A CA 1
ATOM 756 C C . LYS A 1 100 ? -11.289 -4.415 17.693 1.00 94.69 100 LYS A C 1
ATOM 758 O O . LYS A 1 100 ? -12.419 -4.114 17.325 1.00 94.69 100 LYS A O 1
ATOM 763 N N . VAL A 1 101 ? -10.583 -5.410 17.165 1.00 96.06 101 VAL A N 1
ATOM 764 C CA . VAL A 1 101 ? -10.995 -6.249 16.031 1.00 96.06 101 VAL A CA 1
ATOM 765 C C . VAL A 1 101 ? -10.729 -7.711 16.391 1.00 96.06 101 VAL A C 1
ATOM 767 O O . VAL A 1 101 ? -9.645 -8.024 16.879 1.00 96.06 101 VAL A O 1
ATOM 770 N N . HIS A 1 102 ? -11.688 -8.609 16.148 1.00 94.81 102 HIS A N 1
ATOM 771 C CA . HIS A 1 102 ? -11.525 -10.057 16.348 1.00 94.81 102 HIS A CA 1
ATOM 772 C C . HIS A 1 102 ? -11.469 -10.860 15.042 1.00 94.81 102 HIS A C 1
ATOM 774 O O . HIS A 1 102 ? -11.132 -12.042 15.058 1.00 94.81 102 HIS A O 1
ATOM 780 N N . GLY A 1 103 ? -11.782 -10.233 13.909 1.00 96.75 103 GLY A N 1
ATOM 781 C CA . GLY A 1 103 ? -11.770 -10.872 12.600 1.00 96.75 103 GLY A CA 1
ATOM 782 C C . GLY A 1 103 ? -12.188 -9.916 11.489 1.00 96.75 103 GLY A C 1
ATOM 783 O O . GLY A 1 103 ? -12.330 -8.713 11.704 1.00 96.75 103 GLY A O 1
ATOM 784 N N . GLU A 1 104 ? -12.399 -10.462 10.293 1.00 98.38 104 GLU A N 1
ATOM 785 C CA . GLU A 1 104 ? -12.605 -9.668 9.075 1.00 98.38 104 GLU A CA 1
ATOM 786 C C . GLU A 1 104 ? -13.842 -8.768 9.156 1.00 98.38 104 GLU A C 1
ATOM 788 O O . GLU A 1 104 ? -13.765 -7.595 8.808 1.00 98.38 104 GLU A O 1
ATOM 793 N N . ALA A 1 105 ? -14.961 -9.267 9.692 1.00 98.19 105 ALA A N 1
ATOM 794 C CA . ALA A 1 105 ? -16.181 -8.469 9.838 1.00 98.19 105 ALA A CA 1
ATOM 795 C C . ALA A 1 105 ? -15.969 -7.225 10.722 1.00 98.19 105 ALA A C 1
ATOM 797 O O . ALA A 1 105 ? -16.412 -6.129 10.370 1.00 98.19 105 ALA A O 1
ATOM 798 N N . ASP A 1 106 ? -15.250 -7.376 11.837 1.00 98.25 106 ASP A N 1
ATOM 799 C CA . ASP A 1 106 ? -14.925 -6.264 12.732 1.00 98.25 106 ASP A CA 1
ATOM 800 C C . ASP A 1 106 ? -13.990 -5.266 12.047 1.00 98.25 106 ASP A C 1
ATOM 802 O O . ASP A 1 106 ? -14.208 -4.057 12.131 1.00 98.25 106 ASP A O 1
ATOM 806 N N . PHE A 1 107 ? -12.976 -5.764 11.331 1.00 98.62 107 PHE A N 1
ATOM 807 C CA . PHE A 1 107 ? -12.034 -4.917 10.607 1.00 98.62 107 PHE A CA 1
ATOM 808 C C . PHE A 1 107 ? -12.728 -4.121 9.498 1.00 98.62 107 PHE A C 1
ATOM 810 O O . PHE A 1 107 ? -12.521 -2.916 9.392 1.00 98.62 107 PHE A O 1
ATOM 817 N N . VAL A 1 108 ? -13.602 -4.759 8.713 1.00 98.62 108 VAL A N 1
ATOM 818 C CA . VAL A 1 108 ? -14.403 -4.092 7.676 1.00 98.62 108 VAL A CA 1
ATOM 819 C C . VAL A 1 108 ? -15.258 -2.981 8.286 1.00 98.62 108 VAL A C 1
ATOM 821 O O . VAL A 1 108 ? -15.333 -1.885 7.729 1.00 98.62 108 VAL A O 1
ATOM 824 N N . ASN A 1 109 ? -15.884 -3.220 9.441 1.00 98.50 109 ASN A N 1
ATOM 825 C CA . ASN A 1 109 ? -16.666 -2.195 10.133 1.00 98.50 109 ASN A CA 1
ATOM 826 C C . ASN A 1 109 ? -15.785 -1.041 10.635 1.00 98.50 109 ASN A C 1
ATOM 828 O O . ASN A 1 109 ? -16.141 0.123 10.441 1.00 98.50 109 ASN A O 1
ATOM 832 N N . ALA A 1 110 ? -14.621 -1.345 11.216 1.00 98.44 110 ALA A N 1
ATOM 833 C CA . ALA A 1 110 ? -13.651 -0.339 11.643 1.00 98.44 110 ALA A CA 1
ATOM 834 C C . ALA A 1 110 ? -13.144 0.502 10.460 1.00 98.44 110 ALA A C 1
ATOM 836 O O . ALA A 1 110 ? -13.097 1.726 10.548 1.00 98.44 110 ALA A O 1
ATOM 837 N N . ALA A 1 111 ? -12.841 -0.139 9.331 1.00 98.50 111 ALA A N 1
ATOM 838 C CA . ALA A 1 111 ? -12.417 0.516 8.103 1.00 98.50 111 ALA A CA 1
ATOM 839 C C . ALA A 1 111 ? -13.524 1.399 7.512 1.00 98.50 111 ALA A C 1
ATOM 841 O O . ALA A 1 111 ? -13.252 2.530 7.132 1.00 98.50 111 ALA A O 1
ATOM 842 N N . LYS A 1 112 ? -14.787 0.949 7.491 1.00 98.50 112 LYS A N 1
ATOM 843 C CA . LYS A 1 112 ? -15.937 1.768 7.052 1.00 98.50 112 LYS A CA 1
ATOM 844 C C . LYS A 1 112 ? -16.122 3.017 7.911 1.00 98.50 112 LYS A C 1
ATOM 846 O O . LYS A 1 112 ? -16.406 4.089 7.378 1.00 98.50 112 LYS A O 1
ATOM 851 N N . ALA A 1 113 ? -15.956 2.877 9.224 1.00 97.88 113 ALA A N 1
ATOM 852 C CA . ALA A 1 113 ? -16.067 3.972 10.182 1.00 97.88 113 ALA A CA 1
ATOM 853 C C . ALA A 1 113 ? -14.807 4.852 10.256 1.00 97.88 113 ALA A C 1
ATOM 855 O O . ALA A 1 113 ? -14.821 5.876 10.939 1.00 97.88 113 ALA A O 1
ATOM 856 N N . PHE A 1 114 ? -13.718 4.466 9.582 1.00 98.25 114 PHE A N 1
ATOM 857 C CA . PHE A 1 114 ? -12.437 5.143 9.700 1.00 98.25 114 PHE A CA 1
ATOM 858 C C . PHE A 1 114 ? -12.520 6.589 9.209 1.00 98.25 114 PHE A C 1
ATOM 860 O O . PHE A 1 114 ? -12.816 6.875 8.045 1.00 98.25 114 PHE A O 1
ATOM 867 N N . ALA A 1 115 ? -12.210 7.503 10.121 1.00 96.44 115 ALA A N 1
ATOM 868 C CA . ALA A 1 115 ? -12.077 8.921 9.862 1.00 96.44 115 ALA A CA 1
ATOM 869 C C . ALA A 1 115 ? -11.023 9.502 10.806 1.00 96.44 115 ALA A C 1
ATOM 871 O O . ALA A 1 115 ? -10.924 9.111 11.970 1.00 96.44 115 ALA A O 1
ATOM 872 N N . VAL A 1 116 ? -10.249 10.462 10.305 1.00 97.19 116 VAL A N 1
ATOM 873 C CA . VAL A 1 116 ? -9.287 11.221 11.107 1.00 97.19 116 VAL A CA 1
ATOM 874 C C . VAL A 1 116 ? -9.898 12.587 11.423 1.00 97.19 116 VAL A C 1
ATOM 876 O O . VAL A 1 116 ? -10.257 13.305 10.484 1.00 97.19 116 VAL A O 1
ATOM 879 N N . PRO A 1 117 ? -10.046 12.960 12.709 1.00 95.50 117 PRO A N 1
ATOM 880 C CA . PRO A 1 117 ? -10.582 14.262 13.098 1.00 95.50 117 PRO A CA 1
ATOM 881 C C . PRO A 1 117 ? -9.803 15.435 12.496 1.00 95.50 117 PRO A C 1
ATOM 883 O O . PRO A 1 117 ? -8.592 15.359 12.280 1.00 95.50 117 PRO A O 1
ATOM 886 N N . ALA A 1 118 ? -10.496 16.545 12.237 1.00 93.44 118 ALA A N 1
ATOM 887 C CA . ALA A 1 118 ? -9.906 17.710 11.578 1.00 93.44 118 ALA A CA 1
ATOM 888 C C . ALA A 1 118 ? -8.836 18.425 12.421 1.00 93.44 118 ALA A C 1
ATOM 890 O O . ALA A 1 118 ? -8.027 19.152 11.857 1.00 93.44 118 ALA A O 1
ATOM 891 N N . ASP A 1 119 ? -8.837 18.228 13.733 1.00 95.69 119 ASP A N 1
ATOM 892 C CA . ASP A 1 119 ? -7.873 18.738 14.712 1.00 95.69 119 ASP A CA 1
ATOM 893 C C . ASP A 1 119 ? -6.773 17.717 15.059 1.00 95.69 119 ASP A C 1
ATOM 895 O O . ASP A 1 119 ? -5.876 18.001 15.850 1.00 95.69 119 ASP A O 1
ATOM 899 N N . SER A 1 120 ? -6.808 16.528 14.450 1.00 96.88 120 SER A N 1
ATOM 900 C CA . SER A 1 120 ? -5.822 15.479 14.687 1.00 96.88 120 SER A CA 1
ATOM 901 C C . SER A 1 120 ? -4.435 15.859 14.145 1.00 96.88 120 SER A C 1
ATOM 903 O O . SER A 1 120 ? -4.339 16.362 13.019 1.00 96.88 120 SER A O 1
ATOM 905 N N . PRO A 1 121 ? -3.333 15.507 14.839 1.00 97.12 121 PRO A N 1
ATOM 906 C CA . PRO A 1 121 ? -1.983 15.654 14.287 1.00 97.12 121 PRO A CA 1
ATOM 907 C C . PRO A 1 121 ? -1.768 14.832 13.003 1.00 97.12 121 PRO A C 1
ATOM 909 O O . PRO A 1 121 ? -0.890 15.146 12.206 1.00 97.12 121 PRO A O 1
ATOM 912 N N . TYR A 1 122 ? -2.599 13.814 12.755 1.00 97.94 122 TYR A N 1
ATOM 913 C CA . TYR A 1 122 ? -2.537 12.972 11.558 1.00 97.94 122 TYR A CA 1
ATOM 914 C C . TYR A 1 122 ? -3.319 13.541 10.365 1.00 97.94 122 TYR A C 1
ATOM 916 O O . TYR A 1 122 ? -3.410 12.891 9.323 1.00 97.94 122 TYR A O 1
ATOM 924 N N . ARG A 1 123 ? -3.910 14.739 10.479 1.00 96.88 123 ARG A N 1
ATOM 925 C CA . ARG A 1 123 ? -4.774 15.315 9.436 1.00 96.88 123 ARG A CA 1
ATOM 926 C C . ARG A 1 123 ? -4.067 15.434 8.085 1.00 96.88 123 ARG A C 1
ATOM 928 O O . ARG A 1 123 ? -4.647 15.049 7.069 1.00 96.88 123 ARG A O 1
ATOM 935 N N . ALA A 1 124 ? -2.837 15.955 8.073 1.00 96.50 124 ALA A N 1
ATOM 936 C CA . ALA A 1 124 ? -2.062 16.155 6.847 1.00 96.50 124 ALA A CA 1
ATOM 937 C C . ALA A 1 124 ? -1.841 14.828 6.109 1.00 96.50 124 ALA A C 1
ATOM 939 O O . ALA A 1 124 ? -2.213 14.710 4.940 1.00 96.50 124 ALA A O 1
ATOM 940 N N . TRP A 1 125 ? -1.355 13.815 6.833 1.00 97.75 125 TRP A N 1
ATOM 941 C CA . TRP A 1 125 ? -1.235 12.452 6.327 1.00 97.75 125 TRP A CA 1
ATOM 942 C C . TRP A 1 125 ? -2.573 11.909 5.829 1.00 97.75 125 TRP A C 1
ATOM 944 O O . TRP A 1 125 ? -2.669 11.500 4.680 1.00 97.75 125 TRP A O 1
ATOM 954 N N . SER A 1 126 ? -3.636 11.974 6.633 1.00 97.25 126 SER A N 1
ATOM 955 C CA . SER A 1 126 ? -4.919 11.341 6.295 1.00 97.25 126 SER A CA 1
ATOM 956 C C . SER A 1 126 ? -5.526 11.864 4.988 1.00 97.25 126 SER A C 1
ATOM 958 O O . SER A 1 126 ? -6.090 11.100 4.203 1.00 97.25 126 SER A O 1
ATOM 960 N N . SER A 1 127 ? -5.370 13.165 4.714 1.00 95.12 127 SER A N 1
ATOM 961 C CA . SER A 1 127 ? -5.848 13.781 3.476 1.00 95.12 127 SER A CA 1
ATOM 962 C C . SER A 1 127 ? -5.097 13.247 2.261 1.00 95.12 127 SER A C 1
ATOM 964 O O . SER A 1 127 ? -5.707 12.993 1.223 1.00 95.12 127 SER A O 1
ATOM 966 N N . GLN A 1 128 ? -3.782 13.087 2.383 1.00 95.75 128 GLN A N 1
ATOM 967 C CA . GLN A 1 128 ? -2.949 12.566 1.312 1.00 95.75 128 GLN A CA 1
ATOM 968 C C . GLN A 1 128 ? -3.128 11.053 1.145 1.00 95.75 128 GLN A C 1
ATOM 970 O O . GLN A 1 128 ? -3.337 10.603 0.021 1.00 95.75 128 GLN A O 1
ATOM 975 N N . ALA A 1 129 ? -3.129 10.292 2.240 1.00 96.62 129 ALA A N 1
ATOM 976 C CA . ALA A 1 129 ? -3.365 8.853 2.254 1.00 96.62 129 ALA A CA 1
ATOM 977 C C . ALA A 1 129 ? -4.686 8.510 1.559 1.00 96.62 129 ALA A C 1
ATOM 979 O O . ALA A 1 129 ? -4.733 7.602 0.738 1.00 96.62 129 ALA A O 1
ATOM 980 N N . ARG A 1 130 ? -5.751 9.295 1.779 1.00 96.12 130 ARG A N 1
ATOM 981 C CA . ARG A 1 130 ? -7.019 9.126 1.053 1.00 96.12 130 ARG A CA 1
ATOM 982 C C . ARG A 1 130 ? -6.856 9.271 -0.464 1.00 96.12 130 ARG A C 1
ATOM 984 O O . ARG A 1 130 ? -7.428 8.483 -1.211 1.00 96.12 130 ARG A O 1
ATOM 991 N N . THR A 1 131 ? -6.123 10.278 -0.934 1.00 95.38 131 THR A N 1
ATOM 992 C CA . THR A 1 131 ? -5.869 10.465 -2.374 1.00 95.38 131 THR A CA 1
ATOM 993 C C . THR A 1 131 ? -5.016 9.329 -2.931 1.00 95.38 131 THR A C 1
ATOM 995 O O . THR A 1 131 ? -5.351 8.772 -3.974 1.00 95.38 131 THR A O 1
ATOM 998 N N . PHE A 1 132 ? -3.949 8.959 -2.222 1.00 96.81 132 PHE A N 1
ATOM 999 C CA . PHE A 1 132 ? -3.066 7.861 -2.597 1.00 96.81 132 PHE A CA 1
ATOM 1000 C C . PHE A 1 132 ? -3.835 6.540 -2.704 1.00 96.81 132 PHE A C 1
ATOM 1002 O O . PHE A 1 132 ? -3.836 5.931 -3.770 1.00 96.81 132 PHE A O 1
ATOM 1009 N N . HIS A 1 133 ? -4.544 6.135 -1.645 1.00 97.88 133 HIS A N 1
ATOM 1010 C CA . HIS A 1 133 ? -5.243 4.850 -1.581 1.00 97.88 133 HIS A CA 1
ATOM 1011 C C . HIS A 1 133 ? -6.392 4.749 -2.574 1.00 97.88 133 HIS A C 1
ATOM 1013 O O . HIS A 1 133 ? -6.581 3.683 -3.143 1.00 97.88 133 HIS A O 1
ATOM 1019 N N . ASN A 1 134 ? -7.118 5.837 -2.850 1.00 96.94 134 ASN A N 1
ATOM 1020 C CA . ASN A 1 134 ? -8.147 5.819 -3.892 1.00 96.94 134 ASN A CA 1
ATOM 1021 C C . ASN A 1 134 ? -7.547 5.603 -5.285 1.00 96.94 134 ASN A C 1
ATOM 1023 O O . ASN A 1 134 ? -8.038 4.760 -6.029 1.00 96.94 134 ASN A O 1
ATOM 1027 N N . THR A 1 135 ? -6.478 6.325 -5.629 1.00 96.81 135 THR A N 1
ATOM 1028 C CA . THR A 1 135 ? -5.810 6.172 -6.931 1.00 96.81 135 THR A CA 1
ATOM 1029 C C . THR A 1 135 ? -5.149 4.802 -7.060 1.00 96.81 135 THR A C 1
ATOM 1031 O O . THR A 1 135 ? -5.246 4.159 -8.102 1.00 96.81 135 THR A O 1
ATOM 1034 N N . TYR A 1 136 ? -4.492 4.338 -5.996 1.00 97.00 136 TYR A N 1
ATOM 1035 C CA . TYR A 1 136 ? -3.821 3.045 -5.974 1.00 97.00 136 TYR A CA 1
ATOM 1036 C C . TYR A 1 136 ? -4.826 1.895 -6.079 1.00 97.00 136 TYR A C 1
ATOM 1038 O O . TYR A 1 136 ? -4.663 1.017 -6.923 1.00 97.00 136 TYR A O 1
ATOM 1046 N N . LEU A 1 137 ? -5.905 1.930 -5.291 1.00 97.81 137 LEU A N 1
ATOM 1047 C CA . LEU A 1 137 ? -6.973 0.939 -5.370 1.00 97.81 137 LEU A CA 1
ATOM 1048 C C . LEU A 1 137 ? -7.638 0.929 -6.747 1.00 97.81 137 LEU A C 1
ATOM 1050 O O . LEU A 1 137 ? -7.892 -0.151 -7.274 1.00 97.81 137 LEU A O 1
ATOM 1054 N N . ASP A 1 138 ? -7.903 2.094 -7.342 1.00 97.25 138 ASP A N 1
ATOM 1055 C CA . ASP A 1 138 ? -8.476 2.159 -8.687 1.00 97.25 138 ASP A CA 1
ATOM 1056 C C . ASP A 1 138 ? -7.573 1.444 -9.699 1.00 97.25 138 ASP A C 1
ATOM 1058 O O . ASP A 1 138 ? -8.067 0.680 -10.523 1.00 97.25 138 ASP A O 1
ATOM 1062 N N . GLU A 1 139 ? -6.251 1.588 -9.606 1.00 96.38 139 GLU A N 1
ATOM 1063 C CA . GLU A 1 139 ? -5.348 0.830 -10.473 1.00 96.38 139 GLU A CA 1
ATOM 1064 C C . GLU A 1 139 ? -5.410 -0.680 -10.201 1.00 96.38 139 GLU A C 1
ATOM 1066 O O . GLU A 1 139 ? -5.546 -1.466 -11.140 1.00 96.38 139 GLU A O 1
ATOM 1071 N N . LEU A 1 140 ? -5.395 -1.105 -8.936 1.00 96.00 140 LEU A N 1
ATOM 1072 C CA . LEU A 1 140 ? -5.501 -2.523 -8.575 1.00 96.00 140 LEU A CA 1
ATOM 1073 C C . LEU A 1 140 ? -6.802 -3.154 -9.096 1.00 96.00 140 LEU A C 1
ATOM 1075 O O . LEU A 1 140 ? -6.784 -4.233 -9.691 1.00 96.00 140 LEU A O 1
ATOM 1079 N N . LEU A 1 141 ? -7.936 -2.468 -8.934 1.00 97.06 141 LEU A N 1
ATOM 1080 C CA . LEU A 1 141 ? -9.234 -2.938 -9.420 1.00 97.06 141 LEU A CA 1
ATOM 1081 C C . LEU A 1 141 ? -9.324 -2.896 -10.949 1.00 97.06 141 LEU A C 1
ATOM 1083 O O . LEU A 1 141 ? -9.939 -3.781 -11.544 1.00 97.06 141 LEU A O 1
ATOM 1087 N N . ARG A 1 142 ? -8.688 -1.917 -11.606 1.00 96.19 142 ARG A N 1
ATOM 1088 C CA . ARG A 1 142 ? -8.582 -1.860 -13.070 1.00 96.19 142 ARG A CA 1
ATOM 1089 C C . ARG A 1 142 ? -7.827 -3.073 -13.607 1.00 96.19 142 ARG A C 1
ATOM 1091 O O . ARG A 1 142 ? -8.288 -3.696 -14.561 1.00 96.19 142 ARG A O 1
ATOM 1098 N N . LEU A 1 143 ? -6.692 -3.419 -13.000 1.00 95.25 143 LEU A N 1
ATOM 1099 C CA . LEU A 1 143 ? -5.921 -4.604 -13.373 1.00 95.25 143 LEU A CA 1
ATOM 1100 C C . LEU A 1 143 ? -6.723 -5.885 -13.116 1.00 95.25 143 LEU A C 1
ATOM 1102 O O . LEU A 1 143 ? -6.784 -6.743 -13.997 1.00 95.25 143 LEU A O 1
ATOM 1106 N N . ALA A 1 144 ? -7.406 -5.981 -11.971 1.00 95.75 144 ALA A N 1
ATOM 1107 C CA . ALA A 1 144 ? -8.263 -7.118 -11.641 1.00 95.75 144 ALA A CA 1
ATOM 1108 C C . ALA A 1 144 ? -9.390 -7.302 -12.668 1.00 95.75 144 ALA A C 1
ATOM 1110 O O . ALA A 1 144 ? -9.599 -8.413 -13.149 1.00 95.75 144 ALA A O 1
ATOM 1111 N N . ALA A 1 145 ? -10.062 -6.216 -13.061 1.00 95.50 145 ALA A N 1
ATOM 1112 C CA . ALA A 1 145 ? -11.163 -6.228 -14.025 1.00 95.50 145 ALA A CA 1
ATOM 1113 C C . ALA A 1 145 ? -10.746 -6.650 -15.446 1.00 95.50 145 ALA A C 1
ATOM 1115 O O . ALA A 1 145 ? -11.601 -7.041 -16.242 1.00 95.50 145 ALA A O 1
ATOM 1116 N N . LEU A 1 146 ? -9.456 -6.549 -15.784 1.00 93.88 146 LEU A N 1
ATOM 1117 C CA . LEU A 1 146 ? -8.906 -6.949 -17.083 1.00 93.88 146 LEU A CA 1
ATOM 1118 C C . LEU A 1 146 ? -8.239 -8.338 -17.057 1.00 93.88 146 LEU A C 1
ATOM 1120 O O . LEU A 1 146 ? -8.017 -8.931 -18.118 1.00 93.88 146 LEU A O 1
ATOM 1124 N N . PHE A 1 147 ? -7.920 -8.856 -15.872 1.00 91.81 147 PHE A N 1
ATOM 1125 C CA . PHE A 1 147 ? -7.310 -10.169 -15.661 1.00 91.81 147 PHE A CA 1
ATOM 1126 C C . PHE A 1 147 ? -8.349 -11.302 -15.808 1.00 91.81 147 PHE A C 1
ATOM 1128 O O . PHE A 1 147 ? -9.499 -11.105 -15.420 1.00 91.81 147 PHE A O 1
ATOM 1135 N N . PRO A 1 148 ? -7.989 -12.496 -16.332 1.00 87.06 148 PRO A N 1
ATOM 1136 C CA . PRO A 1 148 ? -6.666 -12.921 -16.818 1.00 87.06 148 PRO A CA 1
ATOM 1137 C C . PRO A 1 148 ? -6.405 -12.585 -18.290 1.00 87.06 148 PRO A C 1
ATOM 1139 O O . PRO A 1 148 ? -5.358 -12.926 -18.831 1.00 87.06 148 PRO A O 1
ATOM 1142 N N . LYS A 1 149 ? -7.365 -11.955 -18.977 1.00 86.25 149 LYS A N 1
ATOM 1143 C CA . LYS A 1 149 ? -7.255 -11.696 -20.419 1.00 86.25 149 LYS A CA 1
ATOM 1144 C C . LYS A 1 149 ? -6.089 -10.762 -20.746 1.00 86.25 149 LYS A C 1
ATOM 1146 O O . LYS A 1 149 ? -5.436 -10.931 -21.773 1.00 86.25 149 LYS A O 1
ATOM 1151 N N . VAL A 1 150 ? -5.857 -9.771 -19.894 1.00 85.38 150 VAL A N 1
ATOM 1152 C CA . VAL A 1 150 ? -4.707 -8.874 -19.961 1.00 85.38 150 VAL A CA 1
ATOM 1153 C C . VAL A 1 150 ? -3.776 -9.219 -18.812 1.00 85.38 150 VAL A C 1
ATOM 1155 O O . VAL A 1 150 ? -4.184 -9.180 -17.652 1.00 85.38 150 VAL A O 1
ATOM 1158 N N . SER A 1 151 ? -2.525 -9.537 -19.143 1.00 85.00 151 SER A N 1
ATOM 1159 C CA . SER A 1 151 ? -1.544 -9.899 -18.127 1.00 85.00 151 SER A CA 1
ATOM 1160 C C . SER A 1 151 ? -1.138 -8.702 -17.283 1.00 85.00 151 SER A C 1
ATOM 1162 O O . SER A 1 151 ? -0.857 -7.627 -17.822 1.00 85.00 151 SER A O 1
ATOM 1164 N N . SER A 1 152 ? -1.080 -8.917 -15.971 1.00 87.50 152 SER A N 1
ATOM 1165 C CA . SER A 1 152 ? -0.653 -7.947 -14.966 1.00 87.50 152 SER A CA 1
ATOM 1166 C C . SER A 1 152 ? -0.186 -8.660 -13.693 1.00 87.50 152 SER A C 1
ATOM 1168 O O . SER A 1 152 ? -0.381 -9.863 -13.554 1.00 87.50 152 SER A O 1
ATOM 1170 N N . GLU A 1 153 ? 0.406 -7.906 -12.768 1.00 86.44 153 GLU A N 1
ATOM 1171 C CA . GLU A 1 153 ? 0.893 -8.390 -11.464 1.00 86.44 153 GLU A CA 1
ATOM 1172 C C . GLU A 1 153 ? -0.208 -8.443 -10.389 1.00 86.44 153 GLU A C 1
ATOM 1174 O O . GLU A 1 153 ? 0.072 -8.634 -9.209 1.00 86.44 153 GLU A O 1
ATOM 1179 N N . ILE A 1 154 ? -1.477 -8.248 -10.767 1.00 91.94 154 ILE A N 1
ATOM 1180 C CA . ILE A 1 154 ? -2.582 -8.229 -9.797 1.00 91.94 154 ILE A CA 1
ATOM 1181 C C . ILE A 1 154 ? -2.862 -9.609 -9.193 1.00 91.94 154 ILE A C 1
ATOM 1183 O O . ILE A 1 154 ? -3.382 -9.714 -8.081 1.00 91.94 154 ILE A O 1
ATOM 1187 N N . ASP A 1 155 ? -2.552 -10.669 -9.937 1.00 90.12 155 ASP A N 1
ATOM 1188 C CA . ASP A 1 155 ? -2.765 -12.047 -9.529 1.00 90.12 155 ASP A CA 1
ATOM 1189 C C . ASP A 1 155 ? -1.731 -12.973 -10.176 1.00 90.12 155 ASP A C 1
ATOM 1191 O O . ASP A 1 155 ? -1.154 -12.647 -11.214 1.00 90.12 155 ASP A O 1
ATOM 1195 N N . THR A 1 156 ? -1.528 -14.141 -9.574 1.00 89.19 156 THR A N 1
ATOM 1196 C CA . THR A 1 156 ? -0.668 -15.187 -10.122 1.00 89.19 156 THR A CA 1
ATOM 1197 C C . THR A 1 156 ? -1.452 -16.069 -11.097 1.00 89.19 156 THR A C 1
ATOM 1199 O O . THR A 1 156 ? -2.656 -16.294 -10.954 1.00 89.19 156 THR A O 1
ATOM 1202 N N . TYR A 1 157 ? -0.771 -16.599 -12.110 1.00 86.81 157 TYR A N 1
ATOM 1203 C CA . TYR A 1 157 ? -1.312 -17.603 -13.028 1.00 86.81 157 TYR A CA 1
ATOM 1204 C C . TYR A 1 157 ? -1.173 -19.026 -12.487 1.00 86.81 157 TYR A C 1
ATOM 1206 O O . TYR A 1 157 ? -1.864 -19.939 -12.947 1.00 86.81 157 TYR A O 1
ATOM 1214 N N . SER A 1 158 ? -0.260 -19.247 -11.541 1.00 88.69 158 SER A N 1
ATOM 1215 C CA . SER A 1 158 ? -0.020 -20.555 -10.943 1.00 88.69 158 SER A CA 1
ATOM 1216 C C . SER A 1 158 ? 0.580 -20.467 -9.541 1.00 88.69 158 SER A C 1
ATOM 1218 O O . SER A 1 158 ? 1.156 -19.462 -9.141 1.00 88.69 158 SER A O 1
ATOM 1220 N N . SER A 1 159 ? 0.554 -21.589 -8.821 1.00 87.75 159 SER A N 1
ATOM 1221 C CA . SER A 1 159 ? 1.183 -21.731 -7.502 1.00 87.75 159 SER A CA 1
ATOM 1222 C C . SER A 1 159 ? 2.720 -21.746 -7.523 1.00 87.75 159 SER A C 1
ATOM 1224 O O . SER A 1 159 ? 3.333 -22.059 -6.507 1.00 87.75 159 SER A O 1
ATOM 1226 N N . ARG A 1 160 ? 3.353 -21.530 -8.683 1.00 89.69 160 ARG A N 1
ATOM 1227 C CA . ARG A 1 160 ? 4.818 -21.447 -8.818 1.00 89.69 160 ARG A CA 1
ATOM 1228 C C . ARG A 1 160 ? 5.329 -20.011 -8.765 1.00 89.69 160 ARG A C 1
ATOM 1230 O O . ARG A 1 160 ? 6.536 -19.812 -8.677 1.00 89.69 160 ARG A O 1
ATOM 1237 N N . GLU A 1 161 ? 4.433 -19.039 -8.879 1.00 89.50 161 GLU A N 1
ATOM 1238 C CA . GLU A 1 161 ? 4.762 -17.623 -8.777 1.00 89.50 161 GLU A CA 1
ATOM 1239 C C . GLU A 1 161 ? 4.731 -17.195 -7.311 1.00 89.50 161 GLU A C 1
ATOM 1241 O O . GLU A 1 161 ? 3.898 -17.669 -6.539 1.00 89.50 161 GLU A O 1
ATOM 1246 N N . ILE A 1 162 ? 5.662 -16.313 -6.953 1.00 87.19 162 ILE A N 1
ATOM 1247 C CA . ILE A 1 162 ? 5.801 -15.719 -5.623 1.00 87.19 162 ILE A CA 1
ATOM 1248 C C . ILE A 1 162 ? 5.448 -14.246 -5.790 1.00 87.19 162 ILE A C 1
ATOM 1250 O O . ILE A 1 162 ? 6.099 -13.554 -6.574 1.00 87.19 162 ILE A O 1
ATOM 1254 N N . ASP A 1 163 ? 4.415 -13.783 -5.091 1.00 86.81 163 ASP A N 1
ATOM 1255 C CA . ASP A 1 163 ? 3.925 -12.398 -5.190 1.00 86.81 163 ASP A CA 1
ATOM 1256 C C . ASP A 1 163 ? 4.386 -11.522 -4.007 1.00 86.81 163 ASP A C 1
ATOM 1258 O O . ASP A 1 163 ? 3.997 -10.359 -3.884 1.00 86.81 163 ASP A O 1
ATOM 1262 N N . GLY A 1 164 ? 5.220 -12.088 -3.128 1.00 85.81 164 GLY A N 1
ATOM 1263 C CA . GLY A 1 164 ? 5.821 -11.419 -1.981 1.00 85.81 164 GLY A CA 1
ATOM 1264 C C . GLY A 1 164 ? 4.905 -11.334 -0.763 1.00 85.81 164 GLY A C 1
ATOM 1265 O O . GLY A 1 164 ? 5.300 -10.777 0.259 1.00 85.81 164 GLY A O 1
ATOM 1266 N N . ASN A 1 165 ? 3.696 -11.892 -0.824 1.00 85.19 165 ASN A N 1
ATOM 1267 C CA . ASN A 1 165 ? 2.790 -11.923 0.325 1.00 85.19 165 ASN A CA 1
ATOM 1268 C C . ASN A 1 165 ? 3.050 -13.113 1.260 1.00 85.19 165 ASN A C 1
ATOM 1270 O O . ASN A 1 165 ? 2.355 -13.274 2.260 1.00 85.19 165 ASN A O 1
ATOM 1274 N N . GLU A 1 166 ? 4.034 -13.950 0.940 1.00 86.38 166 GLU A N 1
ATOM 1275 C CA . GLU A 1 166 ? 4.452 -15.109 1.726 1.00 86.38 166 GLU A CA 1
ATOM 1276 C C . GLU A 1 166 ? 5.446 -14.748 2.841 1.00 86.38 166 GLU A C 1
ATOM 1278 O O . GLU A 1 166 ? 5.710 -15.568 3.722 1.00 86.38 166 GLU A O 1
ATOM 1283 N N . PHE A 1 167 ? 6.025 -13.543 2.806 1.00 89.25 167 PHE A N 1
ATOM 1284 C CA . PHE A 1 167 ? 7.019 -13.116 3.786 1.00 89.25 167 PHE A CA 1
ATOM 1285 C C . PHE A 1 167 ? 6.397 -12.837 5.160 1.00 89.25 167 PHE A C 1
ATOM 1287 O O . PHE A 1 167 ? 5.255 -12.396 5.283 1.00 89.25 167 PHE A O 1
ATOM 1294 N N . ALA A 1 168 ? 7.181 -13.087 6.211 1.00 91.50 168 ALA A N 1
ATOM 1295 C CA . ALA A 1 168 ? 6.792 -12.763 7.577 1.00 91.50 168 ALA A CA 1
ATOM 1296 C C . ALA A 1 168 ? 6.689 -11.242 7.786 1.00 91.50 168 ALA A C 1
ATOM 1298 O O . ALA A 1 168 ? 7.326 -10.457 7.079 1.00 91.50 168 ALA A O 1
ATOM 1299 N N . ASP A 1 169 ? 5.933 -10.837 8.807 1.00 92.12 169 ASP A N 1
ATOM 1300 C CA . ASP A 1 169 ? 5.795 -9.431 9.188 1.00 92.12 169 ASP A CA 1
ATOM 1301 C C . ASP A 1 169 ? 7.165 -8.746 9.354 1.00 92.12 169 ASP A C 1
ATOM 1303 O O . ASP A 1 169 ? 8.130 -9.344 9.842 1.00 92.12 169 ASP A O 1
ATOM 1307 N N . ARG A 1 170 ? 7.250 -7.487 8.910 1.00 91.44 170 ARG A N 1
ATOM 1308 C CA . ARG A 1 170 ? 8.477 -6.661 8.892 1.00 91.44 170 ARG A CA 1
ATOM 1309 C C . ARG A 1 170 ? 9.665 -7.270 8.129 1.00 91.44 170 ARG A C 1
ATOM 1311 O O . ARG A 1 170 ? 10.806 -6.861 8.343 1.00 91.44 170 ARG A O 1
ATOM 1318 N N . THR A 1 171 ? 9.415 -8.209 7.216 1.00 91.19 171 THR A N 1
ATOM 1319 C CA . THR A 1 171 ? 10.413 -8.711 6.262 1.00 91.19 171 THR A CA 1
ATOM 1320 C C . THR A 1 171 ? 10.172 -8.089 4.894 1.00 91.19 171 THR A C 1
ATOM 1322 O O . THR A 1 171 ? 9.068 -8.154 4.361 1.00 91.19 171 THR A O 1
ATOM 1325 N N . PHE A 1 172 ? 11.215 -7.504 4.309 1.00 90.88 172 PHE A N 1
ATOM 1326 C CA . PHE A 1 172 ? 11.131 -6.817 3.022 1.00 90.88 172 PHE A CA 1
ATOM 1327 C C . PHE A 1 172 ? 12.132 -7.421 2.041 1.00 90.88 172 PHE A C 1
ATOM 1329 O O . PHE A 1 172 ? 13.302 -7.609 2.379 1.00 90.88 172 PHE A O 1
ATOM 1336 N N . LEU A 1 173 ? 11.679 -7.695 0.818 1.00 92.50 173 LEU A N 1
ATOM 1337 C CA . LEU A 1 173 ? 12.535 -8.100 -0.292 1.00 92.50 173 LEU A CA 1
ATOM 1338 C C . LEU A 1 173 ? 12.825 -6.882 -1.172 1.00 92.50 173 LEU A C 1
ATOM 1340 O O . LEU A 1 173 ? 11.904 -6.212 -1.632 1.00 92.50 173 LEU A O 1
ATOM 1344 N N . LEU A 1 174 ? 14.105 -6.611 -1.422 1.00 95.19 174 LEU A N 1
ATOM 1345 C CA . LEU A 1 174 ? 14.524 -5.575 -2.363 1.00 95.19 174 LEU A CA 1
ATOM 1346 C C . LEU A 1 174 ? 14.769 -6.210 -3.732 1.00 95.19 174 LEU A C 1
ATOM 1348 O O . LEU A 1 174 ? 15.670 -7.041 -3.872 1.00 95.19 174 LEU A O 1
ATOM 1352 N N . THR A 1 175 ? 13.986 -5.809 -4.731 1.00 93.94 175 THR A N 1
ATOM 1353 C CA . THR A 1 175 ? 14.157 -6.212 -6.132 1.00 93.94 175 THR A CA 1
ATOM 1354 C C . THR A 1 175 ? 14.461 -4.996 -7.002 1.00 93.94 175 THR A C 1
ATOM 1356 O O . THR A 1 175 ? 13.993 -3.889 -6.732 1.00 93.94 175 THR A O 1
ATOM 1359 N N . PHE A 1 176 ? 15.286 -5.188 -8.030 1.00 95.50 176 PHE A N 1
ATOM 1360 C CA . PHE A 1 176 ? 15.677 -4.133 -8.962 1.00 95.50 176 PHE A CA 1
ATOM 1361 C C . PHE A 1 176 ? 15.667 -4.654 -10.394 1.00 95.50 176 PHE A C 1
ATOM 1363 O O . PHE A 1 176 ? 16.368 -5.621 -10.706 1.00 95.50 176 PHE A O 1
ATOM 1370 N N . ASP A 1 177 ? 14.943 -3.957 -11.262 1.00 93.75 177 ASP A N 1
ATOM 1371 C CA . ASP A 1 177 ? 14.725 -4.367 -12.646 1.00 93.75 177 ASP A CA 1
ATOM 1372 C C . ASP A 1 177 ? 15.559 -3.529 -13.624 1.00 93.75 177 ASP A C 1
ATOM 1374 O O . ASP A 1 177 ? 16.160 -2.509 -13.274 1.00 93.75 177 ASP A O 1
ATOM 1378 N N . ASP A 1 178 ? 15.613 -3.978 -14.876 1.00 93.25 178 ASP A N 1
ATOM 1379 C CA . ASP A 1 178 ? 16.172 -3.270 -16.033 1.00 93.25 178 ASP A CA 1
ATOM 1380 C C . ASP A 1 178 ? 17.678 -2.960 -16.006 1.00 93.25 178 ASP A C 1
ATOM 1382 O O . ASP A 1 178 ? 18.219 -2.385 -16.958 1.00 93.25 178 ASP A O 1
ATOM 1386 N N . GLY A 1 179 ? 18.391 -3.322 -14.943 1.00 91.81 179 GLY A N 1
ATOM 1387 C CA . GLY A 1 179 ? 19.836 -3.130 -14.834 1.00 91.81 179 GLY A CA 1
ATOM 1388 C C . GLY A 1 179 ? 20.664 -4.094 -15.707 1.00 91.81 179 GLY A C 1
ATOM 1389 O O . GLY A 1 179 ? 20.114 -4.978 -16.369 1.00 91.81 179 GLY A O 1
ATOM 1390 N N . PRO A 1 180 ? 22.006 -3.972 -15.680 1.00 95.31 180 PRO A N 1
ATOM 1391 C CA . PRO A 1 180 ? 22.775 -2.869 -15.097 1.00 95.31 180 PRO A CA 1
ATOM 1392 C C . PRO A 1 180 ? 22.843 -1.642 -16.025 1.00 95.31 180 PRO A C 1
ATOM 1394 O O . PRO A 1 180 ? 22.736 -1.752 -17.244 1.00 95.31 180 PRO A O 1
ATOM 1397 N N . THR A 1 181 ? 23.067 -0.456 -15.459 1.00 93.81 181 THR A N 1
ATOM 1398 C CA . THR A 1 181 ? 23.430 0.748 -16.224 1.00 93.81 181 THR A CA 1
ATOM 1399 C C . THR A 1 181 ? 24.906 0.736 -16.650 1.00 93.81 181 THR A C 1
ATOM 1401 O O . THR A 1 181 ? 25.683 -0.140 -16.260 1.00 93.81 181 THR A O 1
ATOM 1404 N N . THR A 1 182 ? 25.323 1.740 -17.427 1.00 91.31 182 THR A N 1
ATOM 1405 C CA . THR A 1 182 ? 26.731 1.974 -17.802 1.00 91.31 182 THR A CA 1
ATOM 1406 C C . THR A 1 182 ? 27.645 2.183 -16.590 1.00 91.31 182 THR A C 1
ATOM 1408 O O . THR A 1 182 ? 27.172 2.469 -15.484 1.00 91.31 182 THR A O 1
ATOM 1411 N N . ALA A 1 183 ? 28.959 2.038 -16.809 1.00 90.94 183 ALA A N 1
ATOM 1412 C CA . ALA A 1 183 ? 29.987 2.212 -15.783 1.00 90.94 183 ALA A CA 1
ATOM 1413 C C . ALA A 1 183 ? 29.948 3.579 -15.113 1.00 90.94 183 ALA A C 1
ATOM 1415 O O . ALA A 1 183 ? 29.800 4.604 -15.772 1.00 90.94 183 ALA A O 1
ATOM 1416 N N . GLY A 1 184 ? 30.016 3.567 -13.778 1.00 90.31 184 GLY A N 1
ATOM 1417 C CA . GLY A 1 184 ? 29.832 4.748 -12.940 1.00 90.31 184 GLY A CA 1
ATOM 1418 C C . GLY A 1 184 ? 28.374 5.203 -12.795 1.00 90.31 184 GLY A C 1
ATOM 1419 O O . GLY A 1 184 ? 28.128 6.205 -12.128 1.00 90.31 184 GLY A O 1
ATOM 1420 N N . GLY A 1 185 ? 27.412 4.491 -13.394 1.00 93.25 185 GLY A N 1
ATOM 1421 C CA . GLY A 1 185 ? 25.995 4.852 -13.397 1.00 93.25 185 GLY A CA 1
ATOM 1422 C C . GLY A 1 185 ? 25.237 4.525 -12.106 1.00 93.25 185 GLY A C 1
ATOM 1423 O O . GLY A 1 185 ? 25.808 4.207 -11.059 1.00 93.25 185 GLY A O 1
ATOM 1424 N N . THR A 1 186 ? 23.906 4.589 -12.188 1.00 95.25 186 THR A N 1
ATOM 1425 C CA . THR A 1 186 ? 23.012 4.426 -11.031 1.00 95.25 186 THR A CA 1
ATOM 1426 C C . THR A 1 186 ? 23.026 3.016 -10.454 1.00 95.25 186 THR A C 1
ATOM 1428 O O . THR A 1 186 ? 22.900 2.886 -9.240 1.00 95.25 186 THR A O 1
ATOM 1431 N N . THR A 1 187 ? 23.253 1.969 -11.257 1.00 95.50 187 THR A N 1
ATOM 1432 C CA . THR A 1 187 ? 23.438 0.610 -10.719 1.00 95.50 187 THR A CA 1
ATOM 1433 C C . THR A 1 187 ? 24.654 0.542 -9.795 1.00 95.50 187 THR A C 1
ATOM 1435 O O . THR A 1 187 ? 24.556 -0.017 -8.708 1.00 95.50 187 THR A O 1
ATOM 1438 N N . ASP A 1 188 ? 25.775 1.170 -10.156 1.00 95.31 188 ASP A N 1
ATOM 1439 C CA . ASP A 1 188 ? 26.984 1.154 -9.325 1.00 95.31 188 ASP A CA 1
ATOM 1440 C C . ASP A 1 188 ? 26.783 1.977 -8.041 1.00 95.31 188 ASP A C 1
ATOM 1442 O O . ASP A 1 188 ? 27.270 1.601 -6.973 1.00 95.31 188 ASP A O 1
ATOM 1446 N N . ALA A 1 189 ? 26.049 3.093 -8.127 1.00 96.50 189 ALA A N 1
ATOM 1447 C CA . ALA A 1 189 ? 25.658 3.882 -6.959 1.00 96.50 189 ALA A CA 1
ATOM 1448 C C . ALA A 1 189 ? 24.748 3.090 -6.012 1.00 96.50 189 ALA A C 1
ATOM 1450 O O . ALA A 1 189 ? 25.019 3.036 -4.816 1.00 96.50 189 ALA A O 1
ATOM 1451 N N . LEU A 1 190 ? 23.736 2.411 -6.553 1.00 96.75 190 LEU A N 1
ATOM 1452 C CA . LEU A 1 190 ? 22.839 1.549 -5.792 1.00 96.75 190 LEU A CA 1
ATOM 1453 C C . LEU A 1 190 ? 23.599 0.408 -5.102 1.00 96.75 190 LEU A C 1
ATOM 1455 O O . LEU A 1 190 ? 23.378 0.152 -3.921 1.00 96.75 190 LEU A O 1
ATOM 1459 N N . LEU A 1 191 ? 24.528 -0.248 -5.803 1.00 96.38 191 LEU A N 1
ATOM 1460 C CA . LEU A 1 191 ? 25.356 -1.309 -5.223 1.00 96.38 191 LEU A CA 1
ATOM 1461 C C . LEU A 1 191 ? 26.219 -0.803 -4.059 1.00 96.38 191 LEU A C 1
ATOM 1463 O O . LEU A 1 191 ? 26.412 -1.536 -3.088 1.00 96.38 191 LEU A O 1
ATOM 1467 N N . ARG A 1 192 ? 26.719 0.440 -4.124 1.00 97.50 192 ARG A N 1
ATOM 1468 C CA . ARG A 1 192 ? 27.392 1.079 -2.981 1.00 97.50 192 ARG A CA 1
ATOM 1469 C C . ARG A 1 192 ? 26.422 1.300 -1.825 1.00 97.50 192 ARG A C 1
ATOM 1471 O O . ARG A 1 192 ? 26.713 0.850 -0.727 1.00 97.50 192 ARG A O 1
ATOM 1478 N N . THR A 1 193 ? 25.247 1.876 -2.080 1.00 97.69 193 THR A N 1
ATOM 1479 C CA . THR A 1 193 ? 24.223 2.100 -1.046 1.00 97.69 193 THR A CA 1
ATOM 1480 C C . THR A 1 193 ? 23.826 0.810 -0.329 1.00 97.69 193 THR A C 1
ATOM 1482 O O . THR A 1 193 ? 23.796 0.781 0.899 1.00 97.69 193 THR A O 1
ATOM 1485 N N . LEU A 1 194 ? 23.565 -0.273 -1.069 1.00 97.69 194 LEU A N 1
ATOM 1486 C CA . LEU A 1 194 ? 23.229 -1.569 -0.475 1.00 97.69 194 LEU A CA 1
ATOM 1487 C C . LEU A 1 194 ? 24.378 -2.111 0.383 1.00 97.69 194 LEU A C 1
ATOM 1489 O O . LEU A 1 194 ? 24.141 -2.593 1.487 1.00 97.69 194 LEU A O 1
ATOM 1493 N N . ARG A 1 195 ? 25.626 -1.984 -0.083 1.00 97.62 195 ARG A N 1
ATOM 1494 C CA . ARG A 1 195 ? 26.811 -2.415 0.670 1.00 97.62 195 ARG A CA 1
ATOM 1495 C C . ARG A 1 195 ? 26.995 -1.621 1.960 1.00 97.62 195 ARG A C 1
ATOM 1497 O O . ARG A 1 195 ? 27.217 -2.226 3.006 1.00 97.62 195 ARG A O 1
ATOM 1504 N N . ASP A 1 196 ? 26.878 -0.300 1.886 1.00 98.12 196 ASP A N 1
ATOM 1505 C CA . ASP A 1 196 ? 27.039 0.596 3.033 1.00 98.12 196 ASP A CA 1
ATOM 1506 C C . ASP A 1 196 ? 25.958 0.325 4.090 1.00 98.12 196 ASP A C 1
ATOM 1508 O O . ASP A 1 196 ? 26.247 0.276 5.285 1.00 98.12 196 ASP A O 1
ATOM 1512 N N . ALA A 1 197 ? 24.730 0.041 3.642 1.00 96.94 197 ALA A N 1
ATOM 1513 C CA . ALA A 1 197 ? 23.614 -0.353 4.498 1.00 96.94 197 ALA A CA 1
ATOM 1514 C C . ALA A 1 197 ? 23.641 -1.835 4.927 1.00 96.94 197 ALA A C 1
ATOM 1516 O O . ALA A 1 197 ? 22.802 -2.250 5.724 1.00 96.94 197 ALA A O 1
ATOM 1517 N N . ARG A 1 198 ? 24.587 -2.641 4.420 1.00 97.25 198 ARG A N 1
ATOM 1518 C CA . ARG A 1 198 ? 24.668 -4.104 4.620 1.00 97.25 198 ARG A CA 1
ATOM 1519 C C . ARG A 1 198 ? 23.377 -4.842 4.240 1.00 97.25 198 ARG A C 1
ATOM 1521 O O . ARG A 1 198 ? 22.977 -5.798 4.902 1.00 97.25 198 ARG A O 1
ATOM 1528 N N . LEU A 1 199 ? 22.732 -4.393 3.169 1.00 97.00 199 LEU A N 1
ATOM 1529 C CA . LEU A 1 199 ? 21.501 -4.960 2.631 1.00 97.00 199 LEU A CA 1
ATOM 1530 C C . LEU A 1 199 ? 21.788 -5.837 1.411 1.00 97.00 199 LEU A C 1
ATOM 1532 O O . LEU A 1 199 ? 22.688 -5.562 0.618 1.00 97.00 199 LEU A O 1
ATOM 1536 N N . ASN A 1 200 ? 20.972 -6.875 1.247 1.00 95.50 200 ASN A N 1
ATOM 1537 C CA . ASN A 1 200 ? 20.953 -7.709 0.049 1.00 95.50 200 ASN A CA 1
ATOM 1538 C C . ASN A 1 200 ? 19.800 -7.278 -0.869 1.00 95.50 200 ASN A C 1
ATOM 1540 O O . ASN A 1 200 ? 18.800 -6.733 -0.402 1.00 95.50 200 ASN A O 1
ATOM 1544 N N . GLY A 1 201 ? 19.925 -7.557 -2.165 1.00 94.94 201 GLY A N 1
ATOM 1545 C CA . GLY A 1 201 ? 18.868 -7.332 -3.149 1.00 94.94 201 GLY A CA 1
ATOM 1546 C C . GLY A 1 201 ? 18.957 -8.322 -4.306 1.00 94.94 201 GLY A C 1
ATOM 1547 O O . GLY A 1 201 ? 20.025 -8.876 -4.575 1.00 94.94 201 GLY A O 1
ATOM 1548 N N . VAL A 1 202 ? 17.832 -8.547 -4.979 1.00 95.50 202 VAL A N 1
ATOM 1549 C CA . VAL A 1 202 ? 17.724 -9.398 -6.170 1.00 95.50 202 VAL A CA 1
ATOM 1550 C C . VAL A 1 202 ? 17.646 -8.506 -7.405 1.00 95.50 202 VAL A C 1
ATOM 1552 O O . VAL A 1 202 ? 16.852 -7.571 -7.446 1.00 95.50 202 VAL A O 1
ATOM 1555 N N . PHE A 1 203 ? 18.471 -8.782 -8.414 1.00 95.75 203 PHE A N 1
ATOM 1556 C CA . PHE A 1 203 ? 18.547 -7.975 -9.633 1.00 95.75 203 PHE A CA 1
ATOM 1557 C C . PHE A 1 203 ? 18.034 -8.768 -10.836 1.00 95.75 203 PHE A C 1
ATOM 1559 O O . PHE A 1 203 ? 18.668 -9.738 -11.258 1.00 95.75 203 PHE A O 1
ATOM 1566 N N . PHE A 1 204 ? 16.927 -8.325 -11.425 1.00 94.81 204 PHE A N 1
ATOM 1567 C CA . PHE A 1 204 ? 16.406 -8.856 -12.680 1.00 94.81 204 PHE A CA 1
ATOM 1568 C C . PHE A 1 204 ? 17.001 -8.054 -13.839 1.00 94.81 204 PHE A C 1
ATOM 1570 O O . PHE A 1 204 ? 16.539 -6.978 -14.210 1.00 94.81 204 PHE A O 1
ATOM 1577 N N . THR A 1 205 ? 18.113 -8.561 -14.374 1.00 95.00 205 THR A N 1
ATOM 1578 C CA . THR A 1 205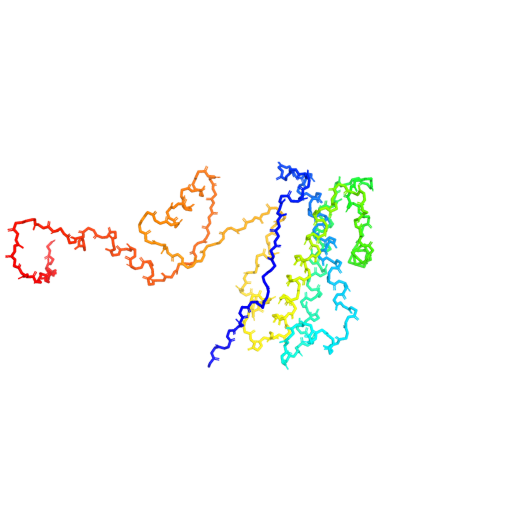 ? 18.912 -7.837 -15.372 1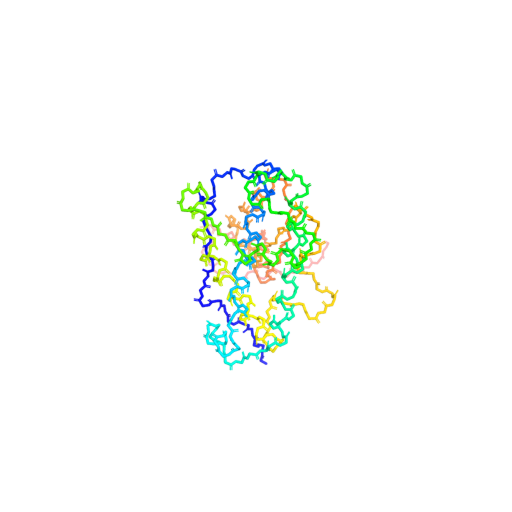.00 95.00 205 THR A CA 1
ATOM 1579 C C . THR A 1 205 ? 18.453 -8.097 -16.803 1.00 95.00 205 THR A C 1
ATOM 1581 O O . THR A 1 205 ? 18.083 -9.212 -17.173 1.00 95.00 205 THR A O 1
ATOM 1584 N N . LEU A 1 206 ? 18.550 -7.069 -17.649 1.00 95.06 206 LEU A N 1
ATOM 1585 C CA . LEU A 1 206 ? 18.365 -7.219 -19.089 1.00 95.06 206 LEU A CA 1
ATOM 1586 C C . LEU A 1 206 ? 19.657 -7.743 -19.709 1.00 95.06 206 LEU A C 1
ATOM 1588 O O . LEU A 1 206 ? 20.697 -7.082 -19.653 1.00 95.06 206 LEU A O 1
ATOM 1592 N N . GLY A 1 207 ? 19.582 -8.900 -20.370 1.00 94.06 207 GLY A N 1
ATOM 1593 C CA . GLY A 1 207 ? 20.753 -9.547 -20.971 1.00 94.06 207 GLY A CA 1
ATOM 1594 C C . GLY A 1 207 ? 21.523 -8.643 -21.941 1.00 94.06 207 GLY A C 1
ATOM 1595 O O . GLY A 1 207 ? 22.751 -8.648 -21.945 1.00 94.06 207 GLY A O 1
ATOM 1596 N N . THR A 1 208 ? 20.823 -7.798 -22.703 1.00 93.81 208 THR A N 1
ATOM 1597 C CA . THR A 1 208 ? 21.444 -6.822 -23.615 1.00 93.81 208 THR A CA 1
ATOM 1598 C C . THR A 1 208 ? 22.273 -5.774 -22.875 1.00 93.81 208 THR A C 1
ATOM 1600 O O . THR A 1 208 ? 23.385 -5.460 -23.296 1.00 93.81 208 THR A O 1
ATOM 1603 N N . ARG A 1 209 ? 21.770 -5.255 -21.749 1.00 93.38 209 ARG A N 1
ATOM 1604 C CA . ARG A 1 209 ? 22.480 -4.269 -20.925 1.00 93.38 209 ARG A CA 1
ATOM 1605 C C . ARG A 1 209 ? 23.640 -4.895 -20.171 1.00 93.38 209 ARG A C 1
ATOM 1607 O O . ARG A 1 209 ? 24.721 -4.315 -20.129 1.00 93.38 209 ARG A O 1
ATOM 1614 N N . LEU A 1 210 ? 23.443 -6.104 -19.650 1.00 93.25 210 LEU A N 1
ATOM 1615 C CA . LEU A 1 210 ? 24.502 -6.864 -19.000 1.00 93.25 210 LEU A CA 1
ATOM 1616 C C . LEU A 1 210 ? 25.648 -7.154 -19.976 1.00 93.25 210 LEU A C 1
ATOM 1618 O O . LEU A 1 210 ? 26.807 -6.925 -19.644 1.00 93.25 210 LEU A O 1
ATOM 1622 N N . GLN A 1 211 ? 25.336 -7.580 -21.203 1.00 92.75 211 GLN A N 1
ATOM 1623 C CA . GLN A 1 211 ? 26.344 -7.829 -22.232 1.00 92.75 211 GLN A CA 1
ATOM 1624 C C . GLN A 1 211 ? 27.060 -6.544 -22.666 1.00 92.75 211 GLN A C 1
ATOM 1626 O O . GLN A 1 211 ? 28.280 -6.554 -22.827 1.00 92.75 211 GLN A O 1
ATOM 1631 N N . ALA A 1 212 ? 26.331 -5.438 -22.844 1.00 90.94 212 ALA A N 1
ATOM 1632 C CA . ALA A 1 212 ? 26.932 -4.144 -23.166 1.00 90.94 212 ALA A CA 1
ATOM 1633 C C . ALA A 1 212 ? 27.903 -3.692 -22.067 1.00 90.94 212 ALA A C 1
ATOM 1635 O O . ALA A 1 212 ? 29.014 -3.258 -22.368 1.00 90.94 212 ALA A O 1
ATOM 1636 N N . ARG A 1 213 ? 27.510 -3.860 -20.799 1.00 89.50 213 ARG A N 1
ATOM 1637 C CA . ARG A 1 213 ? 28.360 -3.557 -19.651 1.00 89.50 213 ARG A CA 1
ATOM 1638 C C . ARG A 1 213 ? 29.604 -4.441 -19.617 1.00 89.50 213 ARG A C 1
ATOM 1640 O O . ARG A 1 213 ? 30.706 -3.926 -19.498 1.00 89.50 213 ARG A O 1
ATOM 1647 N N . TRP A 1 214 ? 29.433 -5.746 -19.814 1.00 88.69 214 TRP A N 1
ATOM 1648 C CA . TRP A 1 214 ? 30.539 -6.701 -19.845 1.00 88.69 214 TRP A CA 1
ATOM 1649 C C . TRP A 1 214 ? 31.566 -6.394 -20.943 1.00 88.69 214 TRP A C 1
ATOM 1651 O O . TRP A 1 214 ? 32.762 -6.473 -20.694 1.00 88.69 214 TRP A O 1
ATOM 1661 N N . ARG A 1 215 ? 31.118 -5.995 -22.141 1.00 88.50 215 ARG A N 1
ATOM 1662 C CA . ARG A 1 215 ? 32.020 -5.592 -23.234 1.00 88.50 215 ARG A CA 1
ATOM 1663 C C . ARG A 1 215 ? 32.769 -4.298 -22.935 1.00 88.50 215 ARG A C 1
ATOM 1665 O O . ARG A 1 215 ? 33.942 -4.204 -23.271 1.00 88.50 215 ARG A O 1
ATOM 1672 N N . ALA A 1 216 ? 32.101 -3.316 -22.332 1.00 83.31 216 ALA A N 1
ATOM 1673 C CA . ALA A 1 216 ? 32.734 -2.057 -21.942 1.00 83.31 216 ALA A CA 1
ATOM 1674 C C . ALA A 1 216 ? 33.792 -2.256 -20.843 1.00 83.31 216 ALA A C 1
ATOM 1676 O O . ALA A 1 216 ? 34.792 -1.545 -20.828 1.00 83.31 216 ALA A O 1
ATOM 1677 N N . ASP A 1 217 ? 33.582 -3.243 -19.968 1.00 76.62 217 ASP A N 1
ATOM 1678 C CA . ASP A 1 217 ? 34.508 -3.604 -18.895 1.00 76.62 217 ASP A CA 1
ATOM 1679 C C . ASP A 1 217 ? 35.611 -4.595 -19.361 1.00 76.62 217 ASP A C 1
ATOM 1681 O O . ASP A 1 217 ? 36.529 -4.882 -18.592 1.00 76.62 217 ASP A O 1
ATOM 1685 N N . ASP A 1 218 ? 35.567 -5.115 -20.603 1.00 70.19 218 ASP A N 1
ATOM 1686 C CA . ASP A 1 218 ? 36.602 -6.008 -21.154 1.00 70.19 218 ASP A CA 1
ATOM 1687 C C . ASP A 1 218 ? 37.799 -5.190 -21.686 1.00 70.19 218 ASP A C 1
ATOM 1689 O O . ASP A 1 218 ? 37.675 -4.480 -22.694 1.00 70.19 218 ASP A O 1
ATOM 1693 N N . PRO A 1 219 ? 38.997 -5.316 -21.084 1.00 59.78 219 PRO A N 1
ATOM 1694 C CA . PRO A 1 219 ? 40.186 -4.592 -21.528 1.00 59.78 219 PRO A CA 1
ATOM 1695 C C . PRO A 1 219 ? 40.611 -4.935 -22.966 1.00 59.78 219 PRO A C 1
ATOM 1697 O O . PRO A 1 219 ? 41.322 -4.149 -23.586 1.00 59.78 219 PRO A O 1
ATOM 1700 N N . ARG A 1 220 ? 40.148 -6.054 -23.545 1.00 60.28 220 ARG A N 1
ATOM 1701 C CA . ARG A 1 220 ? 40.406 -6.415 -24.955 1.00 60.28 220 ARG A CA 1
ATOM 1702 C C . ARG A 1 220 ? 39.550 -5.639 -25.960 1.00 60.28 220 ARG A C 1
ATOM 1704 O O . ARG A 1 220 ? 39.862 -5.648 -27.144 1.00 60.28 220 ARG A O 1
ATOM 1711 N N . HIS A 1 221 ? 38.495 -4.968 -25.501 1.00 51.28 221 HIS A N 1
ATOM 1712 C CA . HIS A 1 221 ? 37.636 -4.102 -26.317 1.00 51.28 221 HIS A CA 1
ATOM 1713 C C . HIS A 1 221 ? 37.879 -2.608 -26.048 1.00 51.28 221 HIS A C 1
ATOM 1715 O O . HIS A 1 221 ? 37.222 -1.750 -26.640 1.00 51.28 221 HIS A O 1
ATOM 1721 N N . SER A 1 222 ? 38.841 -2.279 -25.180 1.00 48.06 222 SER A N 1
ATOM 1722 C CA . SER A 1 222 ? 39.303 -0.909 -24.985 1.00 48.06 222 SER A CA 1
ATOM 1723 C C . SER A 1 222 ? 40.097 -0.481 -26.217 1.00 48.06 222 SER A C 1
ATOM 1725 O O . SER A 1 222 ? 41.236 -0.903 -26.403 1.00 48.06 222 SER A O 1
ATOM 1727 N N . ILE A 1 223 ? 39.508 0.357 -27.075 1.00 47.91 223 ILE A N 1
ATOM 1728 C CA . ILE A 1 223 ? 40.262 1.041 -28.130 1.00 47.91 223 ILE A CA 1
ATOM 1729 C C . ILE A 1 223 ? 41.255 1.965 -27.423 1.00 47.91 223 ILE A C 1
ATOM 1731 O O . ILE A 1 223 ? 40.922 3.078 -27.019 1.00 47.91 223 ILE A O 1
ATOM 1735 N N . VAL A 1 224 ? 42.487 1.492 -27.246 1.00 45.34 224 VAL A N 1
ATOM 1736 C CA . VAL A 1 224 ? 43.609 2.357 -26.905 1.00 45.34 224 VAL A CA 1
ATOM 1737 C C . VAL A 1 224 ? 43.858 3.205 -28.145 1.00 45.34 224 VAL A C 1
ATOM 1739 O O . VAL A 1 224 ? 44.462 2.747 -29.114 1.00 45.34 224 VAL A O 1
ATOM 1742 N N . ALA A 1 225 ? 43.353 4.438 -28.144 1.00 42.53 225 ALA A N 1
ATOM 1743 C CA . ALA A 1 225 ? 43.759 5.434 -29.120 1.00 42.53 225 ALA A CA 1
ATOM 1744 C C . ALA A 1 225 ? 45.256 5.704 -28.910 1.00 42.53 225 ALA A C 1
ATOM 1746 O O . ALA A 1 225 ? 45.653 6.494 -28.055 1.00 42.53 225 ALA A O 1
ATOM 1747 N N . CYS A 1 226 ? 46.097 4.994 -29.661 1.00 36.62 226 CYS A N 1
ATOM 1748 C CA . CYS A 1 226 ? 47.511 5.303 -29.767 1.00 36.62 226 CYS A CA 1
ATOM 1749 C C . CYS A 1 226 ? 47.625 6.677 -30.452 1.00 36.62 226 CYS A C 1
ATOM 1751 O O . CYS A 1 226 ? 47.218 6.790 -31.612 1.00 36.62 226 CYS A O 1
ATOM 1753 N N . PRO A 1 227 ? 48.182 7.725 -29.810 1.00 41.78 227 PRO A N 1
ATOM 1754 C CA . PRO A 1 227 ? 48.234 9.070 -30.394 1.00 41.78 227 PRO A CA 1
ATOM 1755 C C . PRO A 1 227 ? 49.179 9.174 -31.603 1.00 41.78 227 PRO A C 1
ATOM 1757 O O . PRO A 1 227 ? 49.363 10.255 -32.152 1.00 41.78 227 PRO A O 1
ATOM 1760 N N . LEU A 1 228 ? 49.818 8.066 -31.993 1.00 44.69 228 LEU A N 1
ATOM 1761 C CA . LEU A 1 228 ? 50.906 8.013 -32.966 1.00 44.69 228 LEU A CA 1
ATOM 1762 C C . LEU A 1 228 ? 50.602 7.178 -34.216 1.00 44.69 228 LEU A C 1
ATOM 1764 O O . LEU A 1 228 ? 51.487 7.008 -35.048 1.00 44.69 228 LEU A O 1
ATOM 1768 N N . CYS A 1 229 ? 49.381 6.674 -34.404 1.00 37.97 229 CYS A N 1
ATOM 1769 C CA . CYS A 1 229 ? 49.034 5.933 -35.620 1.00 37.97 229 CYS A CA 1
ATOM 1770 C C . CYS A 1 229 ? 47.802 6.529 -36.297 1.00 37.97 229 CYS A C 1
ATOM 1772 O O . CYS A 1 229 ? 46.677 6.068 -36.135 1.00 37.97 229 CYS A O 1
ATOM 1774 N N . GLY A 1 230 ? 48.040 7.561 -37.105 1.00 38.94 230 GLY A N 1
ATOM 1775 C CA . GLY A 1 230 ? 47.155 7.869 -38.216 1.00 38.94 230 GLY A CA 1
ATOM 1776 C C . GLY A 1 230 ? 47.325 6.798 -39.288 1.00 38.94 230 GLY A C 1
ATOM 1777 O O . GLY A 1 230 ? 48.241 6.907 -40.088 1.00 38.94 230 GLY A O 1
ATOM 1778 N N . LEU A 1 231 ? 46.500 5.753 -39.250 1.00 37.00 231 LEU A N 1
ATOM 1779 C CA . LEU A 1 231 ? 45.901 5.058 -40.398 1.00 37.00 231 LEU A CA 1
ATOM 1780 C C . LEU A 1 231 ? 45.112 3.841 -39.885 1.00 37.00 231 LEU A C 1
ATOM 1782 O O . LEU A 1 231 ? 45.563 3.114 -39.005 1.00 37.00 231 LEU A O 1
ATOM 1786 N N . TYR A 1 232 ? 43.927 3.645 -40.460 1.00 42.59 232 TYR A N 1
ATOM 1787 C CA . TYR A 1 232 ? 43.022 2.521 -40.226 1.00 42.59 232 TYR A CA 1
ATOM 1788 C C . TYR A 1 232 ? 43.721 1.158 -40.357 1.00 42.59 232 TYR A C 1
ATOM 1790 O O . TYR A 1 232 ? 44.350 0.891 -41.379 1.00 42.59 232 TYR A O 1
ATOM 1798 N N . ALA A 1 233 ? 43.504 0.267 -39.388 1.00 34.31 233 ALA A N 1
ATOM 1799 C CA . ALA A 1 233 ? 43.567 -1.177 -39.596 1.00 34.31 233 ALA A CA 1
ATOM 1800 C C . ALA A 1 233 ? 42.640 -1.886 -38.594 1.00 34.31 233 ALA A C 1
ATOM 1802 O O . ALA A 1 233 ? 42.842 -1.803 -37.383 1.00 34.31 233 ALA A O 1
ATOM 1803 N N . GLU A 1 234 ? 41.614 -2.572 -39.106 1.00 42.03 234 GLU A N 1
ATOM 1804 C CA . GLU A 1 234 ? 40.878 -3.590 -38.355 1.00 42.03 234 GLU A CA 1
ATOM 1805 C C . GLU A 1 234 ? 41.845 -4.733 -38.021 1.00 42.03 234 GLU A C 1
ATOM 1807 O O . GLU A 1 234 ? 42.351 -5.404 -38.918 1.00 42.03 234 GLU A O 1
ATOM 1812 N N . LEU A 1 235 ? 42.105 -4.971 -36.736 1.00 37.25 235 LEU A N 1
ATOM 1813 C CA . LEU A 1 235 ? 42.759 -6.195 -36.278 1.00 37.25 235 LEU A CA 1
ATOM 1814 C C . LEU A 1 235 ? 41.694 -7.133 -35.713 1.00 37.25 235 LEU A C 1
ATOM 1816 O O . LEU A 1 235 ? 41.331 -7.076 -34.540 1.00 37.25 235 LEU A O 1
ATOM 1820 N N . SER A 1 236 ? 41.203 -8.008 -36.592 1.00 39.88 236 SER A N 1
ATOM 1821 C CA . SER A 1 236 ? 40.702 -9.317 -36.182 1.00 39.88 236 SER A CA 1
ATOM 1822 C C . SER A 1 236 ? 41.885 -10.103 -35.619 1.00 39.88 236 SER A C 1
ATOM 1824 O O . SER A 1 236 ? 42.826 -10.402 -36.351 1.00 39.88 236 SER A O 1
ATOM 1826 N N . CYS A 1 237 ? 41.859 -10.419 -34.326 1.00 33.91 237 CYS A N 1
ATOM 1827 C CA . CYS A 1 237 ? 42.809 -11.358 -33.738 1.00 33.91 237 CYS A CA 1
ATOM 1828 C C . CYS A 1 237 ? 42.159 -12.739 -33.676 1.00 33.91 237 CYS A C 1
ATOM 1830 O O . CYS A 1 237 ? 41.343 -13.018 -32.795 1.00 33.91 237 CYS A O 1
ATOM 1832 N N . ASP A 1 238 ? 42.540 -13.574 -34.642 1.00 34.69 238 ASP A N 1
ATOM 1833 C CA . ASP A 1 238 ? 42.370 -15.022 -34.611 1.00 34.69 238 ASP A CA 1
ATOM 1834 C C . ASP A 1 238 ? 43.041 -15.598 -33.356 1.00 34.69 238 ASP A C 1
ATOM 1836 O O . ASP A 1 238 ? 44.170 -15.247 -33.001 1.00 34.69 238 ASP A O 1
ATOM 1840 N N . VAL A 1 239 ? 42.327 -16.491 -32.678 1.00 39.81 239 VAL A N 1
ATOM 1841 C CA . VAL A 1 239 ? 42.826 -17.243 -31.527 1.00 39.81 239 VAL A CA 1
ATOM 1842 C C . VAL A 1 239 ? 43.476 -18.521 -32.047 1.00 39.81 239 VAL A C 1
ATOM 1844 O O . VAL A 1 239 ? 42.781 -19.407 -32.538 1.00 39.81 239 VAL A O 1
ATOM 1847 N N . THR A 1 240 ? 44.789 -18.668 -31.876 1.00 35.12 240 THR A N 1
ATOM 1848 C CA . THR A 1 240 ? 45.441 -19.989 -31.896 1.00 35.12 240 THR A CA 1
ATOM 1849 C C . THR A 1 240 ? 45.874 -20.387 -30.485 1.00 35.12 240 THR A C 1
ATOM 1851 O O . THR A 1 240 ? 46.430 -19.543 -29.778 1.00 35.12 240 THR A O 1
ATOM 1854 N N . PRO A 1 241 ? 45.641 -21.643 -30.062 1.00 44.31 241 PRO A N 1
ATOM 1855 C CA . PRO A 1 241 ? 45.922 -22.095 -28.707 1.00 44.31 241 PRO A CA 1
ATOM 1856 C C . PRO A 1 241 ? 47.376 -22.564 -28.545 1.00 44.31 241 PRO A C 1
ATOM 1858 O O . PRO A 1 241 ? 47.938 -23.197 -29.442 1.00 44.31 241 PRO A O 1
ATOM 1861 N N . GLY A 1 242 ? 47.936 -22.297 -27.366 1.00 36.12 242 GLY A N 1
ATOM 1862 C CA . GLY A 1 242 ? 49.159 -22.881 -26.817 1.00 36.12 242 GLY A CA 1
ATOM 1863 C C . GLY A 1 242 ? 49.038 -22.953 -25.304 1.00 36.12 242 GLY A C 1
ATOM 1864 O O . GLY A 1 242 ? 48.492 -21.980 -24.734 1.00 36.12 242 GLY A O 1
#

Sequence (242 aa):
MSSHAAGPVSVAIGDRGTWPISIDSTENFDLASRAELLAFGKALADSEQLSDAELQSRLKVKSFDRASVDRIRGRYWKRLTGNYLTA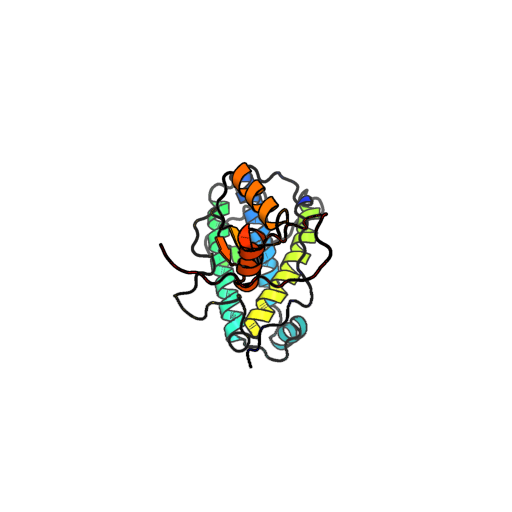SANCTPSAPFCVKVHGEADFVNAAKAFAVPADSPYRAWSSQARTFHNTYLDELLRLAALFPKVSSEIDTYSSREIDGNEFADRTFLLTFDDGPTTAGGTTDALLRTLRDARLNGVFFTLGTRLQARWRADDPRHSIVACPLCGLYAELSCDVTPG

Foldseek 3Di:
DQQADDDAPDAQDADPVLAPDDPPDLLVVLLVLLLLLLLLLLLLLVLVVDDPVRLCVLLVDPFFDPVLLVVLSVVSLQLSFVSNCVSLVPDDPPRPSNDDDDGSVRSSVSSNVDDDDPPHSSNSVSVSSNSNSNSVVSVLNSQSGCPPVHDDLSDDPDPVDDSPSPDDPPDDAAEEEADDAAPPDPNVVVVVVCVVVVHDHHYHYDPVRVVVNVLVPDPVNPPPPPVPDPDDDDDDDDDDDD

pLDDT: mean 88.03, std 17.24, range [33.91, 98.75]